Protein AF-A0A329RGM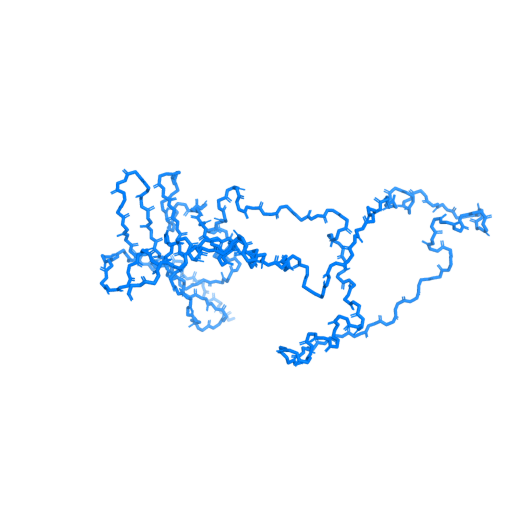7-F1 (afdb_monomer)

Structure (mmCIF, N/CA/C/O backbone):
data_AF-A0A329RGM7-F1
#
_entry.id   AF-A0A329RGM7-F1
#
loop_
_atom_site.group_PDB
_atom_site.id
_atom_site.type_symbol
_atom_site.label_atom_id
_atom_site.label_alt_id
_atom_site.label_comp_id
_atom_site.label_asym_id
_atom_site.label_entity_id
_atom_site.label_seq_id
_atom_site.pdbx_PDB_ins_code
_atom_site.Cartn_x
_atom_site.Cartn_y
_atom_site.Cartn_z
_atom_site.occupancy
_atom_site.B_iso_or_equiv
_atom_site.auth_seq_id
_atom_site.auth_comp_id
_atom_site.auth_asym_id
_atom_site.auth_atom_id
_atom_site.pdbx_PDB_model_num
ATOM 1 N N . ARG A 1 1 ? 33.432 -7.547 24.026 1.00 38.75 1 ARG A N 1
ATOM 2 C CA . ARG A 1 1 ? 32.382 -6.833 24.791 1.00 38.75 1 ARG A CA 1
ATOM 3 C C . ARG A 1 1 ? 31.068 -7.492 24.423 1.00 38.75 1 ARG A C 1
ATOM 5 O O . ARG A 1 1 ? 30.751 -7.522 23.245 1.00 38.75 1 ARG A O 1
ATOM 12 N N . HIS A 1 2 ? 30.432 -8.138 25.395 1.00 35.03 2 HIS A N 1
ATOM 13 C CA . HIS A 1 2 ? 29.207 -8.910 25.219 1.00 35.03 2 HIS A CA 1
ATOM 14 C C . HIS A 1 2 ? 28.085 -7.989 24.729 1.00 35.03 2 HIS A C 1
ATOM 16 O O . HIS A 1 2 ? 27.789 -6.998 25.389 1.00 35.03 2 HIS A O 1
ATOM 22 N N . GLY A 1 3 ? 27.535 -8.278 23.548 1.00 34.38 3 GLY A N 1
ATOM 23 C CA . GLY A 1 3 ? 26.268 -7.702 23.118 1.00 34.38 3 GLY A CA 1
ATOM 24 C C . GLY A 1 3 ? 25.166 -8.409 23.888 1.00 34.38 3 GLY A C 1
ATOM 25 O O . GLY A 1 3 ? 25.088 -9.637 23.836 1.00 34.38 3 GLY A O 1
ATOM 26 N N . ASP A 1 4 ? 24.387 -7.645 24.646 1.00 35.72 4 ASP A N 1
ATOM 27 C CA . ASP A 1 4 ? 23.188 -8.148 25.302 1.00 35.72 4 ASP A CA 1
ATOM 28 C C . ASP A 1 4 ? 22.290 -8.804 24.241 1.00 35.72 4 ASP A C 1
ATOM 30 O O . ASP A 1 4 ? 21.976 -8.161 23.230 1.00 35.72 4 ASP A O 1
ATOM 34 N N . PRO A 1 5 ? 21.881 -10.071 24.415 1.00 39.47 5 PRO A N 1
ATOM 35 C CA . PRO A 1 5 ? 20.859 -10.655 23.573 1.00 39.47 5 PRO A CA 1
ATOM 36 C C . PRO A 1 5 ? 19.569 -9.924 23.932 1.00 39.47 5 PRO A C 1
ATOM 38 O O . PRO A 1 5 ? 19.023 -10.132 25.013 1.00 39.47 5 PRO A O 1
ATOM 41 N N . GLY A 1 6 ? 19.129 -9.012 23.060 1.00 38.59 6 GLY A N 1
ATOM 42 C CA . GLY A 1 6 ? 17.884 -8.271 23.228 1.00 38.59 6 GLY A CA 1
ATOM 43 C C . GLY A 1 6 ? 16.771 -9.242 23.595 1.00 38.59 6 GLY A C 1
ATOM 44 O O . GLY A 1 6 ? 16.345 -10.052 22.771 1.00 38.59 6 GLY A O 1
ATOM 45 N N . MET A 1 7 ? 16.365 -9.219 24.864 1.00 36.50 7 MET A N 1
ATOM 46 C CA . MET A 1 7 ? 15.298 -10.075 25.338 1.00 36.50 7 MET A CA 1
ATOM 47 C C . MET A 1 7 ? 14.042 -9.711 24.550 1.00 36.50 7 MET A C 1
ATOM 49 O O . MET A 1 7 ? 13.529 -8.598 24.666 1.00 36.50 7 MET A O 1
ATOM 53 N N . ASN A 1 8 ? 13.531 -10.668 23.779 1.00 39.25 8 ASN A N 1
ATOM 54 C CA . ASN A 1 8 ? 12.143 -10.687 23.345 1.00 39.25 8 ASN A CA 1
ATOM 55 C C . ASN A 1 8 ? 11.276 -10.850 24.599 1.00 39.25 8 ASN A C 1
ATOM 57 O O . ASN A 1 8 ? 10.827 -11.951 24.898 1.00 39.25 8 ASN A O 1
ATOM 61 N N . ILE A 1 9 ? 11.094 -9.784 25.377 1.00 39.19 9 ILE A N 1
ATOM 62 C CA . ILE A 1 9 ? 9.978 -9.701 26.313 1.00 39.19 9 ILE A CA 1
ATOM 63 C C . ILE A 1 9 ? 8.830 -9.141 25.480 1.00 39.19 9 ILE A C 1
ATOM 65 O O . ILE A 1 9 ? 8.861 -7.950 25.158 1.00 39.19 9 ILE A O 1
ATOM 69 N N . PRO A 1 10 ? 7.832 -9.955 25.090 1.00 43.06 10 PRO A N 1
ATOM 70 C CA . PRO A 1 10 ? 6.631 -9.422 24.477 1.00 43.06 10 PRO A CA 1
ATOM 71 C C . PRO A 1 10 ? 6.002 -8.507 25.522 1.00 43.06 10 PRO A C 1
ATOM 73 O O . PRO A 1 10 ? 5.576 -8.964 26.585 1.00 43.06 10 PRO A O 1
ATOM 76 N N . LEU A 1 11 ? 6.005 -7.197 25.269 1.00 48.25 11 LEU A N 1
ATOM 77 C CA . LEU A 1 11 ? 5.228 -6.296 26.104 1.00 48.25 11 LEU A CA 1
ATOM 78 C C . LEU A 1 11 ? 3.766 -6.744 25.995 1.00 48.25 11 LEU A C 1
ATOM 80 O O . LEU A 1 11 ? 3.297 -6.981 24.879 1.00 48.25 11 LEU A O 1
ATOM 84 N N . PRO A 1 12 ? 3.051 -6.888 27.121 1.00 53.47 12 PRO A N 1
ATOM 85 C CA . PRO A 1 12 ? 1.679 -7.354 27.090 1.00 53.47 12 PRO A CA 1
ATOM 86 C C . PRO A 1 12 ? 0.847 -6.390 26.251 1.00 53.47 12 PRO A C 1
ATOM 88 O O . PRO A 1 12 ? 0.779 -5.188 26.528 1.00 53.47 12 PRO A O 1
ATOM 91 N N . ILE A 1 13 ? 0.234 -6.940 25.209 1.00 61.12 13 ILE A N 1
ATOM 92 C CA . ILE A 1 13 ? -0.680 -6.231 24.329 1.00 61.12 13 ILE A CA 1
ATOM 93 C C . ILE A 1 13 ? -1.889 -5.832 25.171 1.00 61.12 13 ILE A C 1
ATOM 95 O O . ILE A 1 13 ? -2.656 -6.679 25.629 1.00 61.12 13 ILE A O 1
ATOM 99 N N . LYS A 1 14 ? -2.032 -4.533 25.433 1.00 63.91 14 LYS A N 1
ATOM 100 C CA . LYS A 1 14 ? -3.161 -4.012 26.202 1.00 63.91 14 LYS A CA 1
ATOM 101 C C . LYS A 1 14 ? -4.318 -3.740 25.256 1.00 63.91 14 LYS A C 1
ATOM 103 O O . LYS A 1 14 ? -4.192 -2.877 24.390 1.00 63.91 14 LYS A O 1
ATOM 108 N N . ARG A 1 15 ? -5.426 -4.453 25.466 1.00 69.06 15 ARG A N 1
ATOM 109 C CA . ARG A 1 15 ? -6.725 -4.105 24.892 1.00 69.06 15 ARG A CA 1
ATOM 110 C C . ARG A 1 15 ? -7.490 -3.222 25.870 1.00 69.06 15 ARG A C 1
ATOM 112 O O . ARG A 1 15 ? -7.511 -3.522 27.064 1.00 69.06 15 ARG A O 1
ATOM 119 N N . SER A 1 16 ? -8.073 -2.133 25.385 1.00 62.22 16 SER A N 1
ATOM 120 C CA . SER A 1 16 ? -8.909 -1.228 26.187 1.00 62.22 16 SER A CA 1
ATOM 121 C C . SER A 1 16 ? -10.252 -1.012 25.505 1.00 62.22 16 SER A C 1
ATOM 123 O O . SER A 1 16 ? -10.339 -1.021 24.279 1.00 62.22 16 SER A O 1
ATOM 125 N N . THR A 1 17 ? -11.298 -0.782 26.294 1.00 58.50 17 THR A N 1
ATOM 126 C CA . THR A 1 17 ? -12.549 -0.204 25.794 1.00 58.50 17 THR A CA 1
ATOM 127 C C . THR A 1 17 ? -12.293 1.235 25.348 1.00 58.50 17 THR A C 1
ATOM 129 O O . THR A 1 17 ? -11.581 1.968 26.040 1.00 58.50 17 THR A O 1
ATOM 132 N N . THR A 1 18 ? -12.845 1.626 24.201 1.00 52.72 18 THR A N 1
ATOM 133 C CA . THR A 1 18 ? -12.736 2.971 23.618 1.00 52.72 18 THR A CA 1
ATOM 134 C C . THR A 1 18 ? -13.368 4.011 24.548 1.00 52.72 18 THR A C 1
ATOM 136 O O . THR A 1 18 ? -14.552 3.924 24.866 1.00 52.72 18 THR A O 1
ATOM 139 N N . ILE A 1 19 ? -12.592 5.004 25.000 1.00 44.34 19 ILE A N 1
ATOM 140 C CA . ILE A 1 19 ? -13.087 6.130 25.813 1.00 44.34 19 ILE A CA 1
ATOM 141 C C . ILE A 1 19 ? -12.913 7.421 24.997 1.00 44.34 19 ILE A C 1
ATOM 143 O O . ILE A 1 19 ? -11.896 8.098 25.112 1.00 44.34 19 ILE A O 1
ATOM 147 N N . GLY A 1 20 ? -13.924 7.749 24.181 1.00 44.44 20 GLY A N 1
ATOM 148 C CA . GLY A 1 20 ? -14.061 9.0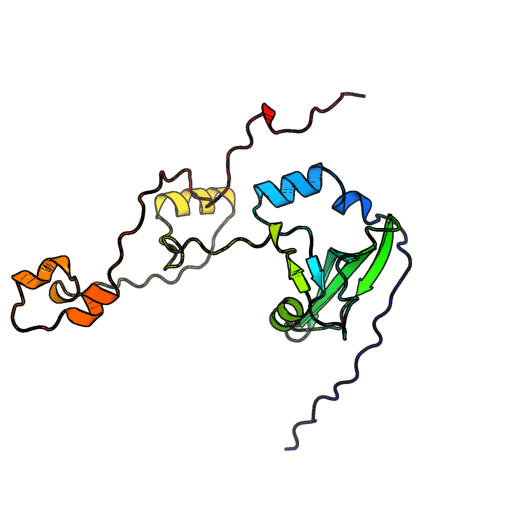25 23.457 1.00 44.44 20 GLY A CA 1
ATOM 149 C C . GLY A 1 20 ? -13.409 9.075 22.065 1.00 44.44 20 GLY A C 1
ATOM 150 O O . GLY A 1 20 ? -12.212 8.840 21.938 1.00 44.44 20 GLY A O 1
ATOM 151 N N . GLY A 1 21 ? -14.205 9.431 21.043 1.00 58.06 21 GLY A N 1
ATOM 152 C CA . GLY A 1 21 ? -13.811 9.429 19.624 1.00 58.06 21 GLY A CA 1
ATOM 153 C C . GLY A 1 21 ? -13.556 8.005 19.134 1.00 58.06 21 GLY A C 1
ATOM 154 O O . GLY A 1 21 ? -12.406 7.578 19.069 1.00 58.06 21 GLY A O 1
ATOM 155 N N . GLY A 1 22 ? -14.626 7.241 18.917 1.00 72.38 22 GLY A N 1
ATOM 156 C CA . GLY A 1 22 ? -14.530 5.822 18.606 1.00 72.38 22 GLY A CA 1
ATOM 157 C C . GLY A 1 22 ? -14.224 5.551 17.135 1.00 72.38 22 GLY A C 1
ATOM 158 O O . GLY A 1 22 ? -13.835 6.430 16.360 1.00 72.38 22 GLY A O 1
ATOM 159 N N . VAL A 1 23 ? -14.403 4.287 16.760 1.00 89.06 23 VAL A N 1
ATOM 160 C CA . VAL A 1 23 ? -14.181 3.791 15.398 1.00 89.06 23 VAL A CA 1
ATOM 161 C C . VAL A 1 23 ? -15.103 4.459 14.366 1.00 89.06 23 VAL A C 1
ATOM 163 O O . VAL A 1 23 ? -14.855 4.350 13.171 1.00 89.06 23 VAL A O 1
ATOM 166 N N . GLU A 1 24 ? -16.140 5.189 14.790 1.00 89.06 24 GLU A N 1
ATOM 167 C CA . GLU A 1 24 ? -17.173 5.749 13.913 1.00 89.06 24 GLU A CA 1
ATOM 168 C C . GLU A 1 24 ? -16.597 6.704 12.862 1.00 89.06 24 GLU A C 1
ATOM 170 O O . GLU A 1 24 ? -17.054 6.713 11.724 1.00 89.06 24 GLU A O 1
ATOM 175 N N . SER A 1 25 ? -15.551 7.466 13.202 1.00 86.12 25 SER A N 1
ATOM 176 C CA . SER A 1 25 ? -14.868 8.316 12.217 1.00 86.12 25 SER A CA 1
ATOM 177 C C . SER A 1 25 ? -14.205 7.480 11.119 1.00 86.12 25 SER A C 1
ATOM 179 O O . SER A 1 25 ? -14.275 7.848 9.946 1.00 86.12 25 SER A O 1
ATOM 181 N N . CYS A 1 26 ? -13.624 6.331 11.467 1.00 90.00 26 CYS A N 1
ATOM 182 C CA . CYS A 1 26 ? -13.032 5.403 10.505 1.00 90.00 26 CYS A CA 1
ATOM 183 C C . CYS A 1 26 ? -14.085 4.692 9.643 1.00 90.00 26 CYS A C 1
ATOM 185 O O . CYS A 1 26 ? -13.774 4.318 8.519 1.00 90.00 26 CYS A O 1
ATOM 187 N N . LEU A 1 27 ? -15.311 4.538 10.154 1.00 92.06 27 LEU A N 1
ATOM 188 C CA . LEU A 1 27 ? -16.451 3.939 9.448 1.00 92.06 27 LEU A CA 1
ATOM 189 C C . LEU A 1 27 ? -17.268 4.952 8.630 1.00 92.06 27 LEU A C 1
ATOM 191 O O . LEU A 1 27 ? -18.229 4.572 7.967 1.00 92.06 27 LEU A O 1
ATOM 195 N N . SER A 1 28 ? -16.939 6.243 8.703 1.00 88.56 28 SER A N 1
ATOM 196 C CA . SER A 1 28 ? -17.694 7.280 7.999 1.00 88.56 28 SER A CA 1
ATOM 197 C C . SER A 1 28 ? -17.437 7.260 6.490 1.00 88.56 28 SER A C 1
ATOM 199 O O . SER A 1 28 ? -16.309 7.047 6.037 1.00 88.56 28 SER A O 1
ATOM 201 N N . GLU A 1 29 ? -18.476 7.580 5.713 1.00 88.38 29 GLU A N 1
ATOM 202 C CA . GLU A 1 29 ? -18.382 7.723 4.252 1.00 88.38 29 GLU A CA 1
ATOM 203 C C . GLU A 1 29 ? -17.342 8.778 3.837 1.00 88.38 29 GLU A C 1
ATOM 205 O O . GLU A 1 29 ? -16.680 8.636 2.811 1.00 88.38 29 GLU A O 1
ATOM 210 N N . GLU A 1 30 ? -17.161 9.827 4.645 1.00 79.12 30 GLU A N 1
ATOM 211 C CA . GLU A 1 30 ? -16.167 10.875 4.397 1.00 79.12 30 GLU A CA 1
ATOM 212 C C . GLU A 1 30 ? -14.739 10.319 4.450 1.00 79.12 30 GLU A C 1
ATOM 214 O O . GLU A 1 30 ? -13.942 10.564 3.540 1.00 79.12 30 GLU A O 1
ATOM 219 N N . THR A 1 31 ? -14.420 9.530 5.480 1.00 83.25 31 THR A N 1
ATOM 220 C CA . THR A 1 31 ? -13.106 8.889 5.613 1.00 83.25 31 THR A CA 1
ATOM 221 C C . THR A 1 31 ? -12.879 7.860 4.512 1.00 83.25 31 THR A C 1
ATOM 223 O O . THR A 1 31 ? -11.782 7.804 3.949 1.00 83.25 31 THR A O 1
ATOM 226 N N . GLU A 1 32 ? -13.903 7.079 4.160 1.00 87.44 32 GLU A N 1
ATOM 227 C CA . GLU A 1 32 ? -13.818 6.126 3.053 1.00 87.44 32 GLU A CA 1
ATOM 228 C C . GLU A 1 32 ? -13.527 6.841 1.725 1.00 87.44 32 GLU A C 1
ATOM 230 O O . GLU A 1 32 ? -12.613 6.455 0.988 1.00 87.44 32 GLU A O 1
ATOM 235 N N . LEU A 1 33 ? -14.247 7.931 1.440 1.00 77.38 33 LEU A N 1
ATOM 236 C CA . LEU A 1 33 ? -14.019 8.749 0.255 1.00 77.38 33 LEU A CA 1
ATOM 237 C C . LEU A 1 33 ? -12.607 9.337 0.261 1.00 77.38 33 LEU A C 1
ATOM 239 O O . LEU A 1 33 ? -11.905 9.224 -0.744 1.00 77.38 33 LEU A O 1
ATOM 243 N N . TYR A 1 34 ? -12.162 9.908 1.384 1.00 75.44 34 TYR A N 1
ATOM 244 C CA . TYR A 1 34 ? -10.823 10.479 1.527 1.00 75.44 34 TYR A CA 1
ATOM 245 C C . TYR A 1 34 ? -9.720 9.444 1.262 1.00 75.44 34 TYR A C 1
ATOM 247 O O . TYR A 1 34 ? -8.786 9.710 0.498 1.00 75.44 34 TYR A O 1
ATOM 255 N N . ALA A 1 35 ? -9.830 8.252 1.853 1.00 81.38 35 ALA A N 1
ATOM 256 C CA . ALA A 1 35 ? -8.877 7.165 1.650 1.00 81.38 35 ALA A CA 1
ATOM 257 C C . ALA A 1 35 ? -8.863 6.705 0.185 1.00 81.38 35 ALA A C 1
ATOM 259 O O . ALA A 1 35 ? -7.795 6.544 -0.417 1.00 81.38 35 ALA A O 1
ATOM 260 N N . ARG A 1 36 ? -10.047 6.584 -0.428 1.00 80.00 36 ARG A N 1
ATOM 261 C CA . ARG A 1 36 ? -10.203 6.201 -1.833 1.00 80.00 36 ARG A CA 1
ATOM 262 C C . ARG A 1 36 ? -9.563 7.212 -2.781 1.00 80.00 36 ARG A C 1
ATOM 264 O O . ARG A 1 36 ? -8.840 6.789 -3.678 1.00 80.00 36 ARG A O 1
ATOM 271 N N . VAL A 1 37 ? -9.788 8.516 -2.594 1.00 70.44 37 VAL A N 1
ATOM 272 C CA . VAL A 1 37 ? -9.222 9.563 -3.472 1.00 70.44 37 VAL A CA 1
ATOM 273 C C . VAL A 1 37 ? -7.730 9.787 -3.234 1.00 70.44 37 VAL A C 1
ATOM 275 O O . VAL A 1 37 ? -7.007 10.124 -4.166 1.00 70.44 37 VAL A O 1
ATOM 278 N N . SER A 1 38 ? -7.253 9.544 -2.011 1.00 67.69 38 SER A N 1
ATOM 279 C CA . SER A 1 38 ? -5.834 9.664 -1.644 1.00 67.69 38 SER A CA 1
ATOM 280 C C . SER A 1 38 ? -5.018 8.408 -1.961 1.00 67.69 38 SER A C 1
ATOM 282 O O . SER A 1 38 ? -3.824 8.359 -1.673 1.00 67.69 38 SER A O 1
ATOM 284 N N . LEU A 1 39 ? -5.661 7.377 -2.514 1.00 75.44 39 LEU A N 1
ATOM 285 C CA . LEU A 1 39 ? -5.105 6.042 -2.694 1.00 75.44 39 LEU A CA 1
ATOM 286 C C . LEU A 1 39 ? -4.433 5.458 -1.438 1.00 75.44 39 LEU A C 1
ATOM 288 O O . LEU A 1 39 ? -3.390 4.804 -1.513 1.00 75.44 39 LEU A O 1
ATOM 292 N N . GLN A 1 40 ? -5.053 5.639 -0.279 1.00 81.06 40 GLN A N 1
ATOM 293 C CA . GLN A 1 40 ? -4.582 5.059 0.975 1.00 81.06 40 GLN A CA 1
ATOM 294 C C . GLN A 1 40 ? -5.457 3.859 1.351 1.00 81.06 40 GLN A C 1
ATOM 296 O O . GLN A 1 40 ? -6.670 3.927 1.161 1.00 81.06 40 GLN A O 1
ATOM 301 N N . PRO A 1 41 ? -4.873 2.747 1.829 1.00 90.94 41 PRO A N 1
ATOM 302 C CA . PRO A 1 41 ? -5.653 1.680 2.439 1.00 90.94 41 PRO A CA 1
ATOM 303 C C . PRO A 1 41 ? -6.210 2.173 3.779 1.00 90.94 41 PRO A C 1
ATOM 305 O O . PRO A 1 41 ? -5.468 2.718 4.601 1.00 90.94 41 PRO A O 1
ATOM 308 N N . LEU A 1 42 ? -7.511 1.998 3.977 1.00 94.38 42 LEU A N 1
ATOM 309 C CA . LEU A 1 42 ? -8.224 2.347 5.201 1.00 94.38 42 LEU A CA 1
ATOM 310 C C . LEU A 1 42 ? -8.380 1.122 6.105 1.00 94.38 42 LEU A C 1
ATOM 312 O O . LEU A 1 42 ? -8.183 1.216 7.318 1.00 94.38 42 LEU A O 1
ATOM 316 N N . HIS A 1 43 ? -8.697 -0.023 5.504 1.00 96.56 43 HIS A N 1
ATOM 317 C CA . HIS A 1 43 ? -9.002 -1.260 6.200 1.00 96.56 43 HIS A CA 1
ATOM 318 C C . HIS A 1 43 ? -7.767 -2.159 6.239 1.00 96.56 43 HIS A C 1
ATOM 320 O O . HIS A 1 43 ? -7.218 -2.574 5.214 1.00 96.56 43 HIS A O 1
ATOM 326 N N . LEU A 1 44 ? -7.333 -2.494 7.451 1.00 96.81 44 LEU A N 1
ATOM 327 C CA . LEU A 1 44 ? -6.215 -3.398 7.679 1.00 96.81 44 LEU A CA 1
ATOM 328 C C . LEU A 1 44 ? -6.709 -4.736 8.225 1.00 96.81 44 LEU A C 1
ATOM 330 O O . LEU A 1 44 ? -7.657 -4.807 9.003 1.00 96.81 44 LEU A O 1
ATOM 334 N N . ARG A 1 45 ? -6.002 -5.803 7.876 1.00 96.56 45 ARG A N 1
ATOM 335 C CA . ARG A 1 45 ? -6.156 -7.137 8.454 1.00 96.56 45 ARG A CA 1
ATOM 336 C C . ARG A 1 45 ? -4.892 -7.546 9.192 1.00 96.56 45 ARG A C 1
ATOM 338 O O . ARG A 1 45 ? -3.778 -7.146 8.835 1.00 96.56 45 ARG A O 1
ATOM 345 N N . CYS A 1 46 ? -5.073 -8.394 10.192 1.00 96.81 46 CYS A N 1
ATOM 346 C CA . CYS A 1 46 ? -3.969 -9.008 10.907 1.00 96.81 46 CYS A CA 1
ATOM 347 C C . CYS A 1 46 ? -3.341 -10.140 10.084 1.00 96.81 46 CYS A C 1
ATOM 349 O O . CYS A 1 46 ? -4.043 -11.035 9.617 1.00 96.81 46 CYS A O 1
ATOM 351 N N . THR A 1 47 ? -2.017 -10.134 9.950 1.00 95.94 47 THR A N 1
ATOM 352 C CA . THR A 1 47 ? -1.246 -11.212 9.305 1.00 95.94 47 THR A CA 1
ATOM 353 C C . THR A 1 47 ? -0.383 -12.002 10.284 1.00 95.94 47 THR A C 1
ATOM 355 O O . THR A 1 47 ? 0.108 -13.071 9.928 1.00 95.94 47 THR A O 1
ATOM 358 N N . ASP A 1 48 ? -0.207 -11.514 11.516 1.00 94.75 48 ASP A N 1
ATOM 359 C CA . ASP A 1 48 ? 0.586 -12.178 12.554 1.00 94.75 48 ASP A CA 1
ATOM 360 C C . ASP A 1 48 ? -0.245 -12.351 13.845 1.00 94.75 48 ASP A C 1
ATOM 362 O O . ASP A 1 48 ? -0.428 -11.385 14.598 1.00 94.75 48 ASP A O 1
ATOM 366 N N . PRO A 1 49 ? -0.732 -13.575 14.145 1.00 94.38 49 PRO A N 1
ATOM 367 C CA . PRO A 1 49 ? -1.623 -13.830 15.278 1.00 94.38 49 PRO A CA 1
ATOM 368 C C . PRO A 1 49 ? -0.958 -13.614 16.646 1.00 94.38 49 PRO A C 1
ATOM 370 O O . PRO A 1 49 ? -1.639 -13.604 17.669 1.00 94.38 49 PRO A O 1
ATOM 373 N N . ASN A 1 50 ? 0.366 -13.420 16.693 1.00 93.69 50 ASN A N 1
ATOM 374 C CA . ASN A 1 50 ? 1.060 -13.066 17.931 1.00 93.69 50 ASN A CA 1
ATOM 375 C C . ASN A 1 50 ? 0.754 -11.631 18.389 1.00 93.69 50 ASN A C 1
ATOM 377 O O . ASN A 1 50 ? 1.009 -11.294 19.546 1.00 93.69 50 ASN A O 1
ATOM 381 N N . PHE A 1 51 ? 0.240 -10.781 17.494 1.00 93.44 51 PHE A N 1
ATOM 382 C CA . PHE A 1 51 ? 0.040 -9.353 17.750 1.00 93.44 51 PHE A CA 1
ATOM 383 C C . PHE A 1 51 ? -1.422 -8.898 17.663 1.00 93.44 51 PHE A C 1
ATOM 385 O O . PHE A 1 51 ? -1.784 -7.891 18.271 1.00 93.44 51 PHE A O 1
ATOM 392 N N . CYS A 1 52 ? -2.260 -9.619 16.924 1.00 94.12 52 CYS A N 1
ATOM 393 C CA . CYS A 1 52 ? -3.655 -9.271 16.664 1.00 94.12 52 CYS A CA 1
ATOM 394 C C . CYS A 1 52 ? -4.476 -10.531 16.336 1.00 94.12 52 CYS A C 1
ATOM 396 O O . CYS A 1 52 ? -3.938 -11.632 16.247 1.00 94.12 52 CYS A O 1
ATOM 398 N N . VAL A 1 53 ? -5.794 -10.397 16.198 1.00 95.00 53 VAL A N 1
ATOM 399 C CA . VAL A 1 53 ? -6.683 -11.498 15.810 1.00 95.00 53 VAL A CA 1
ATOM 400 C C . VAL A 1 53 ? -6.633 -11.675 14.293 1.00 95.00 53 VAL A C 1
ATOM 402 O O . VAL A 1 53 ? -7.107 -10.827 13.544 1.00 95.00 53 VAL A O 1
ATOM 405 N N . ALA A 1 54 ? -6.065 -12.792 13.836 1.00 94.31 54 ALA A N 1
ATOM 406 C CA . ALA A 1 54 ? -6.077 -13.184 12.428 1.00 94.31 54 ALA A CA 1
ATOM 407 C C . ALA A 1 54 ? -7.400 -13.895 12.089 1.00 94.31 54 ALA A C 1
ATOM 409 O O . ALA A 1 54 ? -7.490 -15.119 12.165 1.00 94.31 54 ALA A O 1
ATOM 410 N N . SER A 1 55 ? -8.433 -13.112 11.779 1.00 93.88 55 SER A N 1
ATOM 411 C CA . SER A 1 55 ? -9.750 -13.581 11.330 1.00 93.88 55 SER A CA 1
ATOM 412 C C . SER A 1 55 ? -10.355 -12.570 10.355 1.00 93.88 55 SER A C 1
ATOM 414 O O . SER A 1 55 ? -10.107 -11.373 10.494 1.00 93.88 55 SER A O 1
ATOM 416 N N . ASP A 1 56 ? -11.173 -13.046 9.418 1.00 91.81 56 ASP A N 1
ATOM 417 C CA . ASP A 1 56 ? -11.905 -12.205 8.462 1.00 91.81 56 ASP A CA 1
ATOM 418 C C . ASP A 1 56 ? -13.047 -11.410 9.131 1.00 91.81 56 ASP A C 1
ATOM 420 O O . ASP A 1 56 ? -13.511 -10.409 8.591 1.00 91.81 56 ASP A O 1
ATOM 424 N N . ASP A 1 57 ? -13.448 -11.795 10.349 1.00 94.88 57 ASP A N 1
ATOM 425 C CA . ASP A 1 57 ? -14.434 -11.063 11.160 1.00 94.88 57 ASP A CA 1
ATOM 426 C C . ASP A 1 57 ? -13.855 -9.791 11.806 1.00 94.88 57 ASP A C 1
ATOM 428 O O . ASP A 1 57 ? -14.567 -9.058 12.495 1.00 94.88 57 ASP A O 1
ATOM 432 N N . TYR A 1 58 ? -12.548 -9.550 11.662 1.00 95.75 58 TYR A N 1
ATOM 433 C CA . TYR A 1 58 ? -11.853 -8.433 12.291 1.00 95.75 58 TYR A CA 1
ATOM 434 C C . TYR A 1 58 ? -11.223 -7.512 11.256 1.00 95.75 58 TYR A C 1
ATOM 436 O O . TYR A 1 58 ? -10.428 -7.926 10.415 1.00 95.75 58 TYR A O 1
ATOM 444 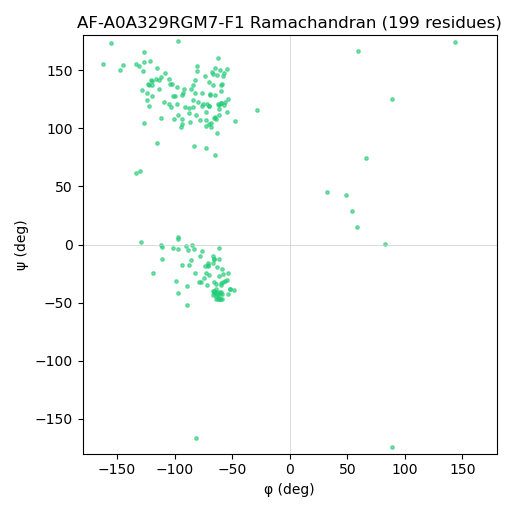N N . THR A 1 59 ? -11.525 -6.224 11.383 1.00 96.88 59 THR A N 1
ATOM 445 C CA . THR A 1 59 ? -10.893 -5.152 10.619 1.00 96.88 59 THR A CA 1
ATOM 446 C C . THR A 1 59 ? -10.200 -4.181 11.561 1.00 96.88 59 THR A C 1
ATOM 448 O O . THR A 1 59 ? -10.692 -3.871 12.645 1.00 96.88 59 THR A O 1
ATOM 451 N N . TYR A 1 60 ? -9.028 -3.713 11.156 1.00 97.00 60 TYR A N 1
ATOM 452 C CA . TYR A 1 60 ? -8.188 -2.826 11.937 1.00 97.00 60 TYR A CA 1
ATOM 453 C C . TYR A 1 60 ? -8.092 -1.457 11.272 1.00 97.00 60 TYR A C 1
ATOM 455 O O . TYR A 1 60 ? -7.816 -1.361 10.079 1.00 97.00 60 TYR A O 1
ATOM 463 N N . PHE A 1 61 ? -8.244 -0.399 12.066 1.00 95.81 61 PHE A N 1
ATOM 464 C CA . PHE A 1 61 ? -8.076 0.985 11.619 1.00 95.81 61 PHE A CA 1
ATOM 465 C C . PHE A 1 61 ? -6.961 1.653 12.409 1.00 95.81 61 PHE A C 1
ATOM 467 O O . PHE A 1 61 ? -6.877 1.491 13.628 1.00 95.81 61 PHE A O 1
ATOM 474 N N . VAL A 1 62 ? -6.096 2.418 11.744 1.00 92.81 62 VAL A N 1
ATOM 475 C CA . VAL A 1 62 ? -5.029 3.149 12.438 1.00 92.81 62 VAL A CA 1
ATOM 476 C C . VAL A 1 62 ? -5.638 4.307 13.221 1.00 92.81 62 VAL A C 1
ATOM 478 O O . VAL A 1 62 ? -6.238 5.206 12.644 1.00 92.81 62 VAL A O 1
ATOM 481 N N . ARG A 1 63 ? -5.427 4.316 14.538 1.00 91.38 63 ARG A N 1
ATOM 482 C CA . ARG A 1 63 ? -5.843 5.418 15.414 1.00 91.38 63 ARG A CA 1
ATOM 483 C C . ARG A 1 63 ? -4.749 6.470 15.518 1.00 91.38 63 ARG A C 1
ATOM 485 O O . ARG A 1 63 ? -4.991 7.658 15.340 1.00 91.38 63 ARG A O 1
ATOM 492 N N . ASN A 1 64 ? -3.532 6.038 15.842 1.00 87.25 64 ASN A N 1
ATOM 493 C CA . ASN A 1 64 ? -2.374 6.920 15.923 1.00 87.25 64 ASN A CA 1
ATOM 494 C C . ASN A 1 64 ? -1.056 6.139 15.880 1.00 87.25 64 ASN A C 1
ATOM 496 O O . ASN A 1 64 ? -0.972 4.987 16.307 1.00 87.25 64 ASN A O 1
ATOM 500 N N . SER A 1 65 ? 0.006 6.812 15.440 1.00 88.12 65 SER A N 1
ATOM 501 C CA . SER A 1 65 ? 1.383 6.324 15.528 1.00 88.12 65 SER A CA 1
ATOM 502 C C . SER A 1 65 ? 2.250 7.333 16.270 1.00 88.12 65 SER A C 1
ATOM 504 O O . SER A 1 65 ? 2.250 8.514 15.925 1.00 88.12 65 SER A O 1
ATOM 506 N N . THR A 1 66 ? 3.020 6.883 17.255 1.00 89.12 66 THR A N 1
ATOM 507 C CA . THR A 1 66 ? 3.982 7.727 17.974 1.00 89.12 66 THR A CA 1
ATOM 508 C C . THR A 1 66 ? 5.395 7.180 17.828 1.00 89.12 66 THR A C 1
ATOM 510 O O . THR A 1 66 ? 5.607 5.969 17.819 1.00 89.12 66 THR A O 1
ATOM 513 N N . GLN A 1 67 ? 6.380 8.069 17.692 1.00 86.00 67 GLN A N 1
ATOM 514 C CA . GLN A 1 67 ? 7.787 7.663 17.683 1.00 86.00 67 GLN A CA 1
ATOM 515 C C . GLN A 1 67 ? 8.209 7.191 19.078 1.00 86.00 67 GLN A C 1
ATOM 517 O O . GLN A 1 67 ? 7.829 7.792 20.083 1.00 86.00 67 GLN A O 1
ATOM 522 N N . TRP A 1 68 ? 9.006 6.124 19.137 1.00 82.12 68 TRP A N 1
ATOM 523 C CA . TRP A 1 68 ? 9.414 5.474 20.382 1.00 82.12 68 TRP A CA 1
ATOM 524 C C . TRP A 1 68 ? 10.917 5.179 20.413 1.00 82.12 68 TRP A C 1
ATOM 526 O O . TRP A 1 68 ? 11.328 4.027 20.480 1.00 82.12 68 TRP A O 1
ATOM 536 N N . GLY A 1 69 ? 11.761 6.214 20.350 1.00 81.81 69 GLY A N 1
ATOM 537 C CA . GLY A 1 69 ? 13.222 6.041 20.315 1.00 81.81 69 GLY A CA 1
ATOM 538 C C . GLY A 1 69 ? 13.707 5.215 19.112 1.00 81.81 69 GLY A C 1
ATOM 539 O O . GLY A 1 69 ? 12.908 4.628 18.397 1.00 81.81 69 GLY A O 1
ATOM 540 N N . ASP A 1 70 ? 15.012 5.224 18.836 1.00 82.69 70 ASP A N 1
ATOM 541 C CA . ASP A 1 70 ? 15.698 4.387 17.825 1.00 82.69 70 ASP A CA 1
ATOM 542 C C . ASP A 1 70 ? 14.885 4.014 16.555 1.00 82.69 70 ASP A C 1
ATOM 544 O O . ASP A 1 70 ? 14.829 2.864 16.127 1.00 82.69 70 ASP A O 1
ATOM 548 N N . ARG A 1 71 ? 14.187 5.003 15.969 1.00 82.25 71 ARG A N 1
ATOM 549 C CA . ARG A 1 71 ? 13.315 4.865 14.780 1.00 82.25 71 ARG A CA 1
ATOM 550 C C . ARG A 1 71 ? 12.159 3.853 14.905 1.00 82.25 71 ARG A C 1
ATOM 552 O O . ARG A 1 71 ? 11.553 3.489 13.897 1.00 82.25 71 ARG A O 1
ATOM 559 N N . MET A 1 72 ? 11.824 3.417 16.113 1.00 86.25 72 MET A N 1
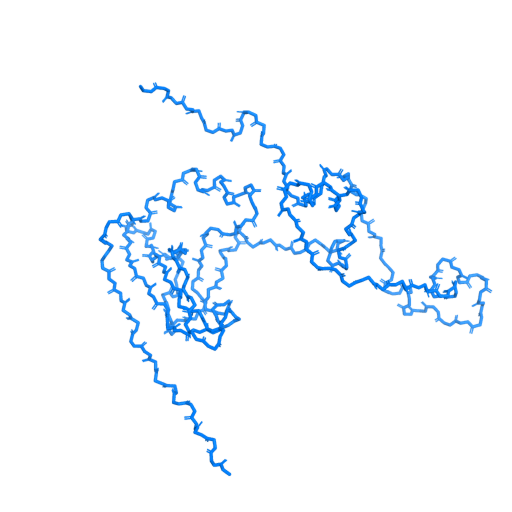ATOM 560 C CA . MET A 1 72 ? 10.667 2.573 16.387 1.00 86.25 72 MET A CA 1
ATOM 561 C C . MET A 1 72 ? 9.384 3.400 16.455 1.00 86.25 72 MET A C 1
ATOM 563 O O . MET A 1 72 ? 9.388 4.588 16.786 1.00 86.25 72 MET A O 1
ATOM 567 N N . LEU A 1 73 ? 8.269 2.742 16.163 1.00 88.44 73 LEU A N 1
ATOM 568 C CA . LEU A 1 73 ? 6.930 3.300 16.217 1.00 88.44 73 LEU A CA 1
ATOM 569 C C . LEU A 1 73 ? 6.077 2.479 17.176 1.00 88.44 73 LEU A C 1
ATOM 571 O O . LEU A 1 73 ? 6.093 1.249 17.148 1.00 88.44 73 LEU A O 1
ATOM 575 N N . ARG A 1 74 ? 5.297 3.170 18.000 1.00 92.06 74 ARG A N 1
ATOM 576 C CA . ARG A 1 74 ? 4.183 2.585 18.735 1.00 92.06 74 ARG A CA 1
ATOM 577 C C . ARG A 1 74 ? 2.901 2.943 17.993 1.00 92.06 74 ARG A C 1
ATOM 579 O O . ARG A 1 74 ? 2.489 4.102 17.985 1.00 92.06 74 ARG A O 1
ATOM 586 N N . MET A 1 75 ? 2.306 1.952 17.340 1.00 93.44 75 MET A N 1
ATOM 587 C CA . MET A 1 75 ? 1.068 2.105 16.578 1.00 93.44 75 MET A CA 1
ATOM 588 C C . MET A 1 75 ? -0.107 1.563 17.388 1.00 93.44 75 MET A C 1
ATOM 590 O O . MET A 1 75 ? -0.056 0.432 17.873 1.00 93.44 75 MET A O 1
ATOM 594 N N . CYS A 1 76 ? -1.146 2.378 17.541 1.00 93.56 76 CYS A N 1
ATOM 595 C CA . CYS A 1 76 ? -2.409 1.967 18.136 1.00 93.56 76 CYS A CA 1
ATOM 596 C C . CYS A 1 76 ? -3.510 1.968 17.078 1.00 93.56 76 CYS A C 1
ATOM 598 O O . CYS A 1 76 ? -3.531 2.812 16.178 1.00 93.56 76 CYS A O 1
ATOM 600 N N . LEU A 1 77 ? -4.407 1.001 17.203 1.00 94.69 77 LEU A N 1
ATOM 601 C CA . LEU A 1 77 ? -5.441 0.657 16.249 1.00 94.69 77 LEU A CA 1
ATOM 602 C C . LEU A 1 77 ? -6.783 0.529 16.956 1.00 94.69 77 LEU A C 1
ATOM 604 O O . LEU A 1 77 ? -6.840 0.161 18.131 1.00 94.69 77 LEU A O 1
ATOM 608 N N . PHE A 1 78 ? -7.850 0.761 16.207 1.00 95.31 78 PHE A N 1
ATOM 609 C CA . PHE A 1 78 ? -9.152 0.205 16.535 1.00 95.31 78 PHE A CA 1
ATOM 610 C C . PHE A 1 78 ? -9.221 -1.216 15.973 1.00 95.31 78 PHE A C 1
ATOM 612 O O . PHE A 1 78 ? -8.986 -1.419 14.787 1.00 95.31 78 PHE A O 1
ATOM 619 N N . GLU A 1 79 ? -9.500 -2.190 16.833 1.00 94.81 79 GLU A N 1
ATOM 620 C CA . GLU A 1 79 ? -9.839 -3.571 16.492 1.00 94.81 79 GLU A CA 1
ATOM 621 C C . GLU A 1 79 ? -11.367 -3.662 16.416 1.00 94.81 79 GLU A C 1
ATOM 623 O O . GLU A 1 79 ? -12.037 -3.648 17.451 1.00 94.81 79 GLU A O 1
ATOM 628 N N . TYR A 1 80 ? -11.911 -3.704 15.201 1.00 95.12 80 TYR A N 1
ATOM 629 C CA . TYR A 1 80 ? -13.345 -3.712 14.927 1.00 95.12 80 TYR A CA 1
ATOM 630 C C . TYR A 1 80 ? -13.808 -5.108 14.516 1.00 95.12 80 TYR A C 1
ATOM 632 O O . TYR A 1 80 ? -13.317 -5.663 13.536 1.00 95.12 80 TYR A O 1
ATOM 640 N N . ASN A 1 81 ? -14.749 -5.673 15.267 1.00 94.50 81 ASN A N 1
ATOM 641 C CA . ASN A 1 81 ? -15.410 -6.921 14.919 1.00 94.50 81 ASN A CA 1
ATOM 642 C C . ASN A 1 81 ? -16.620 -6.611 14.031 1.00 94.50 81 ASN A C 1
ATOM 644 O O . ASN A 1 81 ? -17.590 -6.014 14.500 1.00 94.50 81 ASN A O 1
ATOM 648 N N . THR A 1 82 ? -16.567 -7.031 12.770 1.00 92.00 82 THR A N 1
ATOM 649 C CA . THR A 1 82 ? -17.601 -6.756 11.763 1.00 92.00 82 THR A CA 1
ATOM 650 C C . THR A 1 82 ? -18.878 -7.563 11.993 1.00 92.00 82 THR A C 1
ATOM 652 O O . THR A 1 82 ? -19.951 -7.117 11.604 1.00 92.00 82 THR A O 1
ATOM 655 N N . ALA A 1 83 ? -18.796 -8.715 12.666 1.00 92.06 83 ALA A N 1
ATOM 656 C CA . ALA A 1 83 ? -19.948 -9.564 12.964 1.00 92.06 83 ALA A CA 1
ATOM 657 C C . ALA A 1 83 ? -20.788 -9.048 14.145 1.00 92.06 83 ALA A C 1
ATOM 659 O O . ALA A 1 83 ? -22.000 -9.254 14.179 1.00 92.06 83 ALA A O 1
ATOM 660 N N . THR A 1 84 ? -20.155 -8.406 15.131 1.00 91.62 84 THR A N 1
ATOM 661 C CA . THR A 1 84 ? -20.839 -7.882 16.328 1.00 91.62 84 THR A CA 1
ATOM 662 C C . THR A 1 84 ? -20.899 -6.359 16.390 1.00 91.62 84 THR A C 1
ATOM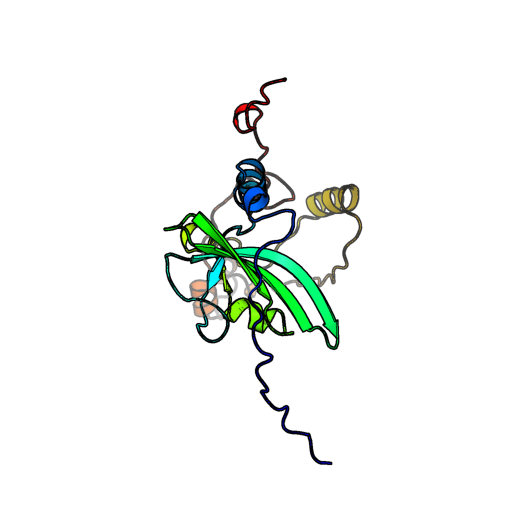 664 O O . THR A 1 84 ? -21.397 -5.835 17.381 1.00 91.62 84 THR A O 1
ATOM 667 N N . GLU A 1 85 ? -20.310 -5.666 15.413 1.00 89.81 85 GLU A N 1
ATOM 668 C CA . GLU A 1 85 ? -20.171 -4.200 15.359 1.00 89.81 85 GLU A CA 1
ATOM 669 C C . GLU A 1 85 ? -19.509 -3.592 16.612 1.00 89.81 85 GLU A C 1
ATOM 671 O O . GLU A 1 85 ? -19.752 -2.450 16.994 1.00 89.81 85 GLU A O 1
ATOM 676 N N . ASN A 1 86 ? -18.639 -4.361 17.274 1.00 89.88 86 ASN A N 1
ATOM 677 C CA . ASN A 1 86 ? -17.953 -3.921 18.488 1.00 89.88 86 ASN A CA 1
ATOM 678 C C . ASN A 1 86 ? -16.520 -3.515 18.168 1.00 89.88 86 ASN A C 1
ATOM 680 O O . ASN A 1 86 ? -15.805 -4.240 17.477 1.00 89.88 86 ASN A O 1
ATOM 684 N N . SER A 1 87 ? -16.063 -2.411 18.756 1.00 90.50 87 SER A N 1
ATOM 685 C CA . SER A 1 87 ? -14.673 -1.964 18.659 1.00 90.50 87 SER A CA 1
ATOM 686 C C . SER A 1 87 ? -13.940 -2.031 19.992 1.00 90.50 87 SER A C 1
ATOM 688 O O . SER A 1 87 ? -14.477 -1.653 21.034 1.00 90.50 87 SER A O 1
ATOM 690 N N . THR A 1 88 ? -12.670 -2.419 19.949 1.00 91.56 88 THR A N 1
ATOM 691 C CA . THR A 1 88 ? -11.721 -2.256 21.058 1.00 91.56 88 THR A CA 1
ATOM 692 C C . THR A 1 88 ? -10.469 -1.530 20.580 1.00 91.56 88 THR A C 1
ATOM 694 O O . THR A 1 88 ? -10.242 -1.392 19.382 1.00 91.56 88 THR A O 1
ATOM 697 N N . GLU A 1 89 ? -9.644 -1.037 21.499 1.00 90.94 89 GLU A N 1
ATOM 698 C CA . GLU A 1 89 ? -8.348 -0.450 21.155 1.00 90.94 89 GLU A CA 1
ATOM 699 C C . GLU A 1 89 ? -7.226 -1.465 21.343 1.00 90.94 89 GLU A C 1
ATOM 701 O O . GLU A 1 89 ? -7.148 -2.127 22.377 1.00 90.94 89 GLU A O 1
ATOM 706 N N . LEU A 1 90 ? -6.319 -1.527 20.374 1.00 92.12 90 LEU A N 1
ATOM 707 C CA . LEU A 1 90 ? -5.132 -2.371 20.367 1.00 92.12 90 LEU A CA 1
ATOM 708 C C . LEU A 1 90 ? -3.896 -1.496 20.158 1.00 92.12 90 LEU A C 1
ATOM 710 O O . LEU A 1 90 ? -3.794 -0.820 19.144 1.00 92.12 90 LEU A O 1
ATOM 714 N N . CYS A 1 91 ? -2.907 -1.548 21.049 1.00 93.75 91 CYS A N 1
ATOM 715 C CA . CYS A 1 91 ? -1.596 -0.951 20.777 1.00 93.75 91 CYS A CA 1
ATOM 716 C C . CYS A 1 91 ? -0.540 -2.034 20.574 1.00 93.75 91 CYS A C 1
ATOM 718 O O . CYS A 1 91 ? -0.277 -2.821 21.486 1.00 93.75 91 CYS A O 1
ATOM 720 N N . LEU A 1 92 ? 0.114 -2.011 19.412 1.00 94.12 92 LEU A N 1
ATOM 721 C CA . LEU A 1 92 ? 1.294 -2.826 19.150 1.00 94.12 92 LEU A CA 1
ATOM 722 C C . LEU A 1 92 ? 2.450 -2.392 20.067 1.00 94.12 92 LEU A C 1
ATOM 724 O O . LEU A 1 92 ? 2.527 -1.217 20.467 1.00 94.12 92 LEU A O 1
ATOM 728 N N . PRO A 1 93 ? 3.370 -3.309 20.412 1.00 93.88 93 PRO A N 1
ATOM 729 C CA . PRO A 1 93 ? 4.603 -2.910 21.068 1.00 93.88 93 PRO A CA 1
ATOM 730 C C . PRO A 1 93 ? 5.423 -1.985 20.148 1.00 93.88 93 PRO A C 1
ATOM 732 O O . PRO A 1 93 ? 5.206 -1.961 18.935 1.00 93.88 93 PRO A O 1
ATOM 735 N N . PRO A 1 94 ? 6.365 -1.201 20.699 1.00 93.31 94 PRO A N 1
ATOM 736 C CA . PRO A 1 94 ? 7.282 -0.406 19.893 1.00 93.31 94 PRO A CA 1
ATOM 737 C C . PRO A 1 94 ? 8.074 -1.283 18.924 1.00 93.31 94 PRO A C 1
ATOM 739 O O . PRO A 1 94 ? 8.779 -2.200 19.343 1.00 93.31 94 PRO A O 1
ATOM 742 N N . MET A 1 95 ? 7.930 -1.022 17.628 1.00 91.69 95 MET A N 1
ATOM 743 C CA . MET A 1 95 ? 8.486 -1.853 16.561 1.00 91.69 95 MET A CA 1
ATOM 744 C C . MET A 1 95 ? 8.923 -0.980 15.383 1.00 91.69 95 MET A C 1
ATOM 746 O O . MET A 1 95 ? 8.405 0.114 15.171 1.00 91.69 95 MET A O 1
ATOM 750 N N . LEU A 1 96 ? 9.877 -1.458 14.584 1.00 88.31 96 LEU A N 1
ATOM 751 C CA . LEU A 1 96 ? 10.231 -0.799 13.325 1.00 88.31 96 LEU A CA 1
ATOM 752 C C . LEU A 1 96 ? 9.033 -0.809 12.366 1.00 88.31 96 LEU A C 1
ATOM 754 O O . LEU A 1 96 ? 8.305 -1.801 12.299 1.00 88.31 96 LEU A O 1
ATOM 758 N N . ALA A 1 97 ? 8.889 0.245 11.556 1.00 86.38 97 ALA A N 1
ATOM 759 C CA . ALA A 1 97 ? 7.825 0.351 10.550 1.00 86.38 97 ALA A CA 1
ATOM 760 C C . ALA A 1 97 ? 7.755 -0.883 9.630 1.00 86.38 97 ALA A C 1
ATOM 762 O O . ALA A 1 97 ? 6.676 -1.384 9.331 1.00 86.38 97 ALA A O 1
ATOM 763 N N . GLN A 1 98 ? 8.915 -1.435 9.263 1.00 85.88 98 GLN A N 1
ATOM 764 C CA . GLN A 1 98 ? 9.018 -2.662 8.470 1.00 85.88 98 GLN A CA 1
ATOM 765 C C . GLN A 1 98 ? 8.377 -3.865 9.166 1.00 85.88 98 GLN A C 1
ATOM 767 O O . GLN A 1 98 ? 7.684 -4.643 8.526 1.00 85.88 98 GLN A O 1
ATOM 772 N N . LYS A 1 99 ? 8.583 -4.027 10.480 1.00 90.44 99 LYS A N 1
ATOM 773 C CA . LYS A 1 99 ? 7.983 -5.138 11.225 1.00 90.44 99 LYS A CA 1
ATOM 774 C C . LYS A 1 99 ? 6.477 -4.933 11.403 1.00 90.44 99 LYS A C 1
ATOM 776 O O . LYS A 1 99 ? 5.747 -5.911 11.309 1.00 90.44 99 LYS A O 1
ATOM 781 N N . ILE A 1 100 ? 6.014 -3.693 11.578 1.00 91.56 100 ILE A N 1
ATOM 782 C CA . 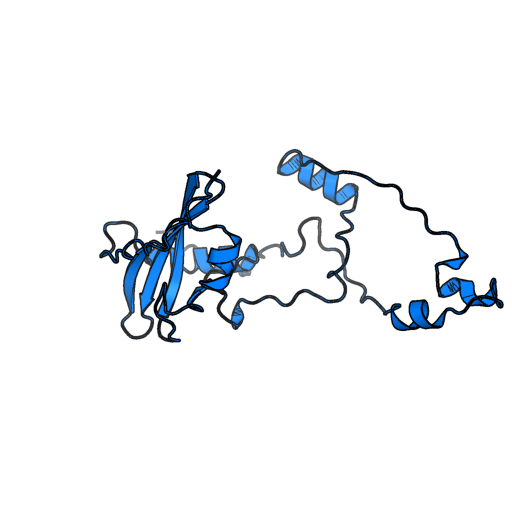ILE A 1 100 ? 4.577 -3.368 11.585 1.00 91.56 100 ILE A CA 1
ATOM 783 C C . ILE A 1 100 ? 3.925 -3.785 10.256 1.00 91.56 100 ILE A C 1
ATOM 785 O O . ILE A 1 100 ? 2.880 -4.425 10.280 1.00 91.56 100 ILE A O 1
ATOM 789 N N . ALA A 1 101 ? 4.584 -3.536 9.119 1.00 90.00 101 ALA A N 1
ATOM 790 C CA . ALA A 1 101 ? 4.105 -3.949 7.794 1.00 90.00 101 ALA A CA 1
ATOM 791 C C . ALA A 1 101 ? 4.050 -5.479 7.571 1.00 90.00 101 ALA A C 1
ATOM 793 O O . ALA A 1 101 ? 3.452 -5.928 6.601 1.00 90.00 101 ALA A O 1
ATOM 794 N N . TYR A 1 102 ? 4.655 -6.290 8.451 1.00 91.88 102 TYR A N 1
ATOM 795 C CA . TYR A 1 102 ? 4.481 -7.752 8.461 1.00 91.88 102 TYR A CA 1
ATOM 796 C C . TYR A 1 102 ? 3.368 -8.226 9.405 1.00 91.88 102 TYR A C 1
ATOM 798 O O . TYR A 1 102 ? 2.940 -9.375 9.308 1.00 91.88 102 TYR A O 1
ATOM 806 N N . VAL A 1 103 ? 2.944 -7.382 10.349 1.00 95.12 103 VAL A N 1
ATOM 807 C CA . VAL A 1 103 ? 1.874 -7.683 11.314 1.00 95.12 103 VAL A CA 1
ATOM 808 C C . VAL A 1 103 ? 0.509 -7.284 10.765 1.00 95.12 103 VAL A C 1
ATOM 81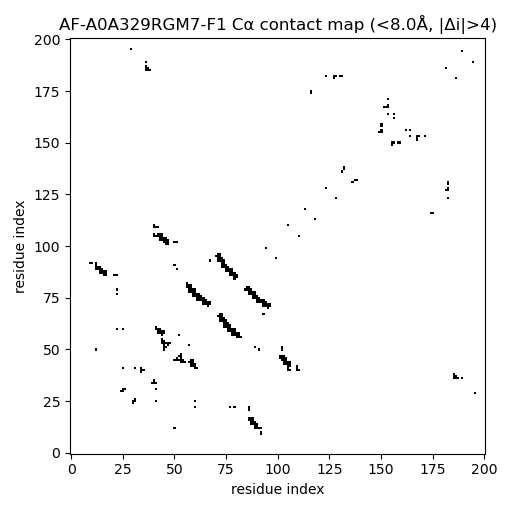0 O O . VAL A 1 103 ? -0.487 -7.954 11.035 1.00 95.12 103 VAL A O 1
ATOM 813 N N . LEU A 1 104 ? 0.473 -6.188 10.010 1.00 95.62 104 LEU A N 1
ATOM 814 C CA . LEU A 1 104 ? -0.726 -5.624 9.415 1.00 95.62 104 LEU A CA 1
ATOM 815 C C . LEU A 1 104 ? -0.534 -5.520 7.909 1.00 95.62 104 LEU A C 1
ATOM 817 O O . LEU A 1 104 ? 0.513 -5.074 7.440 1.00 95.62 104 LEU A O 1
ATOM 821 N N . SER A 1 105 ? -1.575 -5.865 7.163 1.00 94.31 105 SER A N 1
ATOM 822 C CA . SER A 1 105 ? -1.637 -5.634 5.720 1.00 94.31 105 SER A CA 1
ATOM 823 C C . SER A 1 105 ? -2.984 -5.021 5.352 1.00 94.31 105 SER A C 1
ATOM 825 O O . SER A 1 105 ? -3.945 -5.237 6.089 1.00 94.31 105 SER A O 1
ATOM 827 N N . PRO A 1 106 ? -3.088 -4.283 4.237 1.00 95.00 106 PRO A N 1
ATOM 828 C CA . PRO A 1 106 ? -4.387 -3.917 3.690 1.00 95.00 106 PRO A CA 1
ATOM 829 C C . PRO A 1 106 ? -5.259 -5.154 3.453 1.00 95.00 106 PRO A C 1
ATOM 831 O O . PRO A 1 106 ? -4.749 -6.251 3.178 1.00 95.00 106 PRO A O 1
ATOM 834 N N . VAL A 1 107 ? -6.575 -4.979 3.541 1.00 94.44 107 VAL A N 1
ATOM 835 C CA . VAL A 1 107 ? -7.516 -5.985 3.033 1.00 94.44 107 VAL A CA 1
ATOM 836 C C . VAL A 1 107 ? -7.299 -6.190 1.525 1.00 94.44 107 VAL A C 1
ATOM 838 O O . VAL A 1 107 ? -6.884 -5.247 0.849 1.00 94.44 107 VAL A O 1
ATOM 841 N N . PRO A 1 108 ? -7.555 -7.395 0.977 1.00 91.12 108 PRO A N 1
ATOM 842 C CA . PRO A 1 108 ? -7.256 -7.711 -0.423 1.00 91.12 108 PRO A CA 1
ATOM 843 C C . PRO A 1 108 ? -7.812 -6.705 -1.438 1.00 91.12 108 PRO A C 1
ATOM 845 O O . PRO A 1 108 ? -7.111 -6.355 -2.381 1.00 91.12 108 PRO A O 1
ATOM 848 N N . ASP A 1 109 ? -9.017 -6.184 -1.204 1.00 90.38 109 ASP A N 1
ATOM 849 C CA . ASP A 1 109 ? -9.689 -5.249 -2.116 1.00 90.38 109 ASP A CA 1
ATOM 850 C C . ASP A 1 109 ? -9.045 -3.852 -2.152 1.00 90.38 109 ASP A C 1
ATOM 852 O O . ASP A 1 109 ? -9.239 -3.091 -3.100 1.00 90.38 109 ASP A O 1
ATOM 856 N N . GLU A 1 110 ? -8.248 -3.509 -1.137 1.00 90.88 110 GLU A N 1
ATOM 857 C CA . GLU A 1 110 ? -7.507 -2.246 -1.059 1.00 90.88 110 GLU A CA 1
ATOM 858 C C . GLU A 1 110 ? -6.029 -2.397 -1.433 1.00 90.88 110 GLU A C 1
ATOM 860 O O . GLU A 1 110 ? -5.290 -1.405 -1.485 1.00 90.88 110 GLU A O 1
ATOM 865 N N . VAL A 1 111 ? -5.577 -3.625 -1.714 1.00 87.44 111 VAL A N 1
ATOM 866 C CA . VAL A 1 111 ? -4.241 -3.860 -2.255 1.00 87.44 111 VAL A CA 1
ATOM 867 C C . VAL A 1 111 ? -4.210 -3.351 -3.689 1.00 87.44 111 VAL A C 1
ATOM 869 O O . VAL A 1 111 ? -4.929 -3.821 -4.567 1.00 87.44 111 VAL A O 1
ATOM 872 N N . ARG A 1 112 ? -3.338 -2.375 -3.933 1.00 78.12 112 ARG A N 1
ATOM 873 C CA . ARG A 1 112 ? -3.074 -1.870 -5.276 1.00 78.12 112 ARG A CA 1
ATOM 874 C C . ARG A 1 112 ? -1.839 -2.554 -5.821 1.00 78.12 112 ARG A C 1
ATOM 876 O O . ARG A 1 112 ? -0.733 -2.316 -5.338 1.00 78.12 112 ARG A O 1
ATOM 883 N N . GLU A 1 113 ? -2.046 -3.391 -6.828 1.00 76.81 113 GLU A N 1
ATOM 884 C CA . GLU A 1 113 ? -0.948 -3.928 -7.618 1.00 76.81 113 GLU A CA 1
ATOM 885 C C . GLU A 1 113 ? -0.183 -2.778 -8.267 1.00 76.81 113 GLU A C 1
ATOM 887 O O . GLU A 1 113 ? -0.765 -1.805 -8.758 1.00 76.81 113 GLU A O 1
ATOM 892 N N . ASN A 1 114 ? 1.140 -2.880 -8.234 1.00 70.38 114 ASN A N 1
ATOM 893 C CA . ASN A 1 114 ? 1.984 -1.892 -8.876 1.00 70.38 114 ASN A CA 1
ATOM 894 C C . ASN A 1 114 ? 1.813 -2.039 -10.397 1.00 70.38 114 ASN A C 1
ATOM 896 O O . ASN A 1 114 ? 1.913 -3.149 -10.924 1.00 70.38 114 ASN A O 1
ATOM 900 N N . ASP A 1 115 ? 1.526 -0.947 -11.105 1.00 69.06 115 ASP A N 1
ATOM 901 C CA . ASP A 1 115 ? 1.315 -1.015 -12.552 1.00 69.06 115 ASP A CA 1
ATOM 902 C C . ASP A 1 115 ? 2.664 -1.310 -13.234 1.00 69.06 115 ASP A C 1
ATOM 904 O O . ASP A 1 115 ? 3.609 -0.529 -13.078 1.00 69.06 115 ASP A O 1
ATOM 908 N N . PRO A 1 116 ? 2.793 -2.437 -13.962 1.00 69.56 116 PRO A N 1
ATOM 909 C CA . PRO A 1 116 ? 4.063 -2.901 -14.518 1.00 69.56 116 PRO A CA 1
ATOM 910 C C . PRO A 1 116 ? 4.726 -1.897 -15.469 1.00 69.56 116 PRO A C 1
ATOM 912 O O . PRO A 1 116 ? 5.942 -1.966 -15.649 1.00 69.56 116 PRO A O 1
ATOM 915 N N . ASP A 1 117 ? 3.967 -0.958 -16.037 1.00 65.19 117 ASP A N 1
ATOM 916 C CA . ASP A 1 117 ? 4.482 0.084 -16.923 1.00 65.19 117 ASP A CA 1
ATOM 917 C C . ASP A 1 117 ? 5.068 1.280 -16.169 1.00 65.19 117 ASP A C 1
ATOM 919 O O . ASP A 1 117 ? 5.927 1.980 -16.701 1.00 65.19 117 ASP A O 1
ATOM 923 N N . VAL A 1 118 ? 4.636 1.515 -14.931 1.00 61.88 118 VAL A N 1
ATOM 924 C CA . VAL A 1 118 ? 5.118 2.605 -14.062 1.00 61.88 118 VAL A CA 1
ATOM 925 C C . VAL A 1 118 ? 5.921 2.092 -12.863 1.00 61.88 118 VAL A C 1
ATOM 927 O O . VAL A 1 118 ? 6.468 2.887 -12.107 1.00 61.88 118 VAL A O 1
ATOM 930 N N . CYS A 1 119 ? 6.078 0.769 -12.729 1.00 52.22 119 CYS A N 1
ATOM 931 C CA . CYS A 1 119 ? 6.917 0.074 -11.742 1.00 52.22 119 CYS A CA 1
ATOM 932 C C . CYS A 1 119 ? 8.424 0.395 -11.825 1.00 52.22 119 CYS A C 1
ATOM 934 O O . CYS A 1 119 ? 9.208 -0.135 -11.035 1.00 52.22 119 CYS A O 1
ATOM 936 N N . GLY A 1 120 ? 8.854 1.199 -12.796 1.00 54.62 120 GLY A N 1
ATOM 937 C CA . GLY A 1 120 ? 10.230 1.660 -12.953 1.00 54.62 120 GLY A CA 1
ATOM 938 C C . GLY A 1 120 ? 10.444 3.048 -12.356 1.00 54.62 120 GLY A C 1
ATOM 939 O O . GLY A 1 120 ? 9.510 3.686 -11.891 1.00 54.62 120 GLY A O 1
ATOM 940 N N . PHE A 1 121 ? 11.697 3.507 -12.365 1.00 47.88 121 PHE A N 1
ATOM 941 C CA . PHE A 1 121 ? 12.115 4.863 -11.995 1.00 47.88 121 PHE A CA 1
ATOM 942 C C . PHE A 1 121 ? 11.015 5.908 -12.244 1.00 47.88 121 PHE A C 1
ATOM 944 O O . PHE A 1 121 ? 10.632 6.137 -13.390 1.00 47.88 121 PHE A O 1
ATOM 951 N N . TYR A 1 122 ? 10.518 6.541 -11.174 1.00 52.53 122 TYR A N 1
ATOM 952 C CA . TYR A 1 122 ? 9.578 7.652 -11.282 1.00 52.53 122 TYR A CA 1
ATOM 953 C C . TYR A 1 122 ? 10.278 8.805 -12.002 1.00 52.53 122 TYR A C 1
ATOM 955 O O . TYR A 1 122 ? 11.016 9.586 -11.400 1.00 52.53 122 TYR A O 1
ATOM 963 N N . LEU A 1 123 ? 10.073 8.895 -13.312 1.00 49.72 123 LEU A N 1
ATOM 964 C CA . LEU A 1 123 ? 10.404 10.085 -14.073 1.00 49.72 123 LEU A CA 1
ATOM 965 C C . LEU A 1 123 ? 9.397 11.144 -13.650 1.00 49.72 123 LEU A C 1
ATOM 967 O O . LEU A 1 123 ? 8.225 11.076 -14.003 1.00 49.72 123 LEU A O 1
ATOM 971 N N . TYR A 1 124 ? 9.856 12.076 -12.824 1.00 52.94 124 TYR A N 1
ATOM 972 C CA . TYR A 1 124 ? 9.073 13.197 -12.338 1.00 52.94 124 TYR A CA 1
ATOM 973 C C . TYR A 1 124 ? 9.352 14.391 -13.258 1.00 52.94 124 TYR A C 1
ATOM 975 O O . TYR A 1 124 ? 10.436 14.974 -13.157 1.00 52.94 124 TYR A O 1
ATOM 983 N N . PRO A 1 125 ? 8.459 14.731 -14.209 1.00 57.94 125 PRO A N 1
ATOM 984 C CA . PRO A 1 125 ? 8.742 15.784 -15.177 1.00 57.94 125 PRO A CA 1
ATOM 985 C C . PRO A 1 125 ? 9.042 17.111 -14.474 1.00 57.94 125 PRO A C 1
ATOM 987 O O . PRO A 1 125 ? 8.436 17.439 -13.453 1.00 57.94 125 PRO A O 1
ATOM 990 N N . TYR A 1 126 ? 9.950 17.915 -15.024 1.00 60.56 126 TYR A N 1
ATOM 991 C CA . TYR A 1 126 ? 10.334 19.180 -14.387 1.00 60.56 126 TYR A CA 1
ATOM 992 C C . TYR A 1 126 ? 9.151 20.146 -14.206 1.00 60.56 126 TYR A C 1
ATOM 994 O O . TYR A 1 126 ? 9.086 20.864 -13.211 1.00 60.56 126 TYR A O 1
ATOM 1002 N N . GLU A 1 127 ? 8.184 20.144 -15.123 1.00 61.72 127 GLU A N 1
ATOM 1003 C CA . GLU A 1 127 ? 6.974 20.977 -15.028 1.00 61.72 127 GLU A CA 1
ATOM 1004 C C . GLU A 1 127 ? 6.093 20.571 -13.837 1.00 61.72 127 GLU A C 1
ATOM 1006 O O . GLU A 1 127 ? 5.628 21.409 -13.063 1.00 61.72 127 GLU A O 1
ATOM 1011 N N . VAL A 1 128 ? 5.954 19.264 -13.637 1.00 62.00 128 VAL A N 1
ATOM 1012 C CA . VAL A 1 128 ? 5.246 18.628 -12.521 1.00 62.00 128 VAL A CA 1
ATOM 1013 C C . VAL A 1 128 ? 5.927 18.941 -11.191 1.00 62.00 128 VAL A C 1
ATOM 1015 O O . VAL A 1 128 ? 5.270 19.300 -10.212 1.00 62.00 128 VAL A O 1
ATOM 1018 N N . GLN A 1 129 ? 7.259 18.918 -11.181 1.00 65.19 129 GLN A N 1
ATOM 1019 C CA . GLN A 1 129 ? 8.055 19.318 -10.030 1.00 65.19 129 GLN A CA 1
ATOM 1020 C C . GLN A 1 129 ? 7.849 20.774 -9.626 1.00 65.19 129 GLN A C 1
ATOM 1022 O O . GLN A 1 129 ? 7.781 21.070 -8.429 1.00 65.19 129 GLN A O 1
ATOM 1027 N N . GLN A 1 130 ? 7.750 21.689 -10.590 1.00 68.25 130 GLN A N 1
ATOM 1028 C CA . GLN A 1 130 ? 7.518 23.098 -10.284 1.00 68.25 130 GLN A CA 1
ATOM 1029 C C . GLN A 1 130 ? 6.145 23.326 -9.649 1.00 68.25 130 GLN A C 1
ATOM 1031 O O . GLN A 1 130 ? 6.051 24.067 -8.668 1.00 68.25 130 GLN A O 1
ATOM 1036 N N . GLN A 1 131 ? 5.110 22.647 -10.147 1.00 64.00 131 GLN A N 1
ATOM 1037 C CA . GLN A 1 131 ? 3.763 22.711 -9.573 1.00 64.00 131 GLN A CA 1
ATOM 1038 C C . GLN A 1 131 ? 3.744 22.188 -8.131 1.00 64.00 131 GLN A C 1
ATOM 1040 O O . GLN A 1 131 ? 3.230 22.856 -7.234 1.00 64.00 131 GLN A O 1
ATOM 1045 N N . TYR A 1 132 ? 4.392 21.049 -7.877 1.00 61.59 132 TYR A N 1
ATOM 1046 C CA . TYR A 1 132 ? 4.477 20.474 -6.535 1.00 61.59 132 TYR A CA 1
ATOM 1047 C C . TYR A 1 132 ? 5.239 21.368 -5.557 1.00 61.59 132 TYR A C 1
ATOM 1049 O O . TYR A 1 132 ? 4.774 21.613 -4.445 1.00 61.59 132 TYR A O 1
ATOM 1057 N N . LYS A 1 133 ? 6.380 21.924 -5.982 1.00 65.19 133 LYS A N 1
ATOM 1058 C CA . LYS A 1 133 ? 7.160 22.859 -5.164 1.00 65.19 133 LYS A CA 1
ATOM 1059 C C . LYS A 1 133 ? 6.357 24.103 -4.785 1.00 65.19 133 LYS A C 1
ATOM 1061 O O . LYS A 1 133 ? 6.469 24.571 -3.652 1.00 65.19 133 LYS A O 1
ATOM 1066 N N . ALA A 1 134 ? 5.568 24.637 -5.717 1.00 65.88 134 ALA A N 1
ATOM 1067 C CA . ALA A 1 134 ? 4.732 25.808 -5.477 1.00 65.88 134 ALA A CA 1
ATOM 1068 C C . ALA A 1 134 ? 3.613 25.534 -4.459 1.00 65.88 134 ALA A C 1
ATOM 1070 O O . ALA A 1 134 ? 3.245 26.434 -3.708 1.00 65.88 134 ALA A O 1
ATOM 1071 N N . GLN A 1 135 ? 3.093 24.305 -4.422 1.00 54.28 135 GLN A N 1
ATOM 1072 C CA . GLN A 1 135 ? 1.912 23.960 -3.634 1.00 54.28 135 GLN A CA 1
ATOM 1073 C C . GLN A 1 135 ? 2.238 23.288 -2.285 1.00 54.28 135 GLN A C 1
ATOM 1075 O O . GLN A 1 135 ? 1.514 23.503 -1.317 1.00 54.28 135 GLN A O 1
ATOM 1080 N N . PHE A 1 136 ? 3.335 22.529 -2.185 1.00 52.28 136 PHE A N 1
ATOM 1081 C CA . PHE A 1 136 ? 3.645 21.679 -1.020 1.00 52.28 136 PHE A CA 1
ATOM 1082 C C . PHE A 1 136 ? 5.058 21.876 -0.444 1.00 52.28 136 PHE A C 1
ATOM 1084 O O . PHE A 1 136 ? 5.429 21.220 0.529 1.00 52.28 136 PHE A O 1
ATOM 1091 N N . GLY A 1 137 ? 5.844 22.803 -0.998 1.00 57.72 137 GLY A N 1
ATOM 1092 C CA . GLY A 1 137 ? 7.193 23.113 -0.524 1.00 57.72 137 GLY A CA 1
ATOM 1093 C C . GLY A 1 137 ? 8.297 22.260 -1.162 1.00 57.72 137 GLY A C 1
ATOM 1094 O O . GLY A 1 137 ? 8.087 21.519 -2.118 1.00 57.72 137 GLY A O 1
ATOM 1095 N N . ASN A 1 138 ? 9.531 22.425 -0.676 1.00 51.22 138 ASN A N 1
ATOM 1096 C CA . ASN A 1 138 ? 10.706 21.794 -1.285 1.00 51.22 138 ASN A CA 1
ATOM 1097 C C . ASN A 1 138 ? 10.874 20.329 -0.861 1.00 51.22 138 ASN A C 1
ATOM 1099 O O . ASN A 1 138 ? 10.617 19.959 0.280 1.00 51.22 138 ASN A O 1
ATOM 1103 N N . PHE A 1 139 ? 11.441 19.535 -1.764 1.00 59.69 139 PHE A N 1
ATOM 1104 C CA . PHE A 1 139 ? 11.976 18.205 -1.495 1.00 59.69 139 PHE A CA 1
ATOM 1105 C C . PHE A 1 139 ? 13.424 18.130 -1.990 1.00 59.69 139 PHE A C 1
ATOM 1107 O O . PHE A 1 139 ? 13.847 18.931 -2.827 1.00 59.69 139 PHE A O 1
ATOM 1114 N N . TYR A 1 140 ? 14.201 17.200 -1.438 1.00 50.12 140 TYR A N 1
ATOM 1115 C CA . TYR A 1 140 ? 15.594 16.996 -1.829 1.00 50.12 140 TYR A CA 1
ATOM 1116 C C . TYR A 1 140 ? 15.675 15.920 -2.912 1.00 50.12 140 TYR A C 1
ATOM 1118 O O . TYR A 1 140 ? 15.133 14.829 -2.739 1.00 50.12 140 TYR A O 1
ATOM 1126 N N . VAL A 1 141 ? 16.357 16.224 -4.016 1.00 55.47 141 VAL A N 1
ATOM 1127 C CA . VAL A 1 141 ? 16.580 15.293 -5.129 1.00 55.47 141 VAL A CA 1
ATOM 1128 C C . VAL A 1 141 ? 18.064 15.256 -5.429 1.00 55.47 141 VAL A C 1
ATOM 1130 O O . VAL A 1 141 ? 18.695 16.304 -5.557 1.00 55.47 141 VAL A O 1
ATOM 1133 N N . ASN A 1 142 ? 18.605 14.052 -5.581 1.00 52.34 142 ASN A N 1
ATOM 1134 C CA . ASN A 1 142 ? 19.911 13.864 -6.193 1.00 52.34 142 ASN A CA 1
ATOM 1135 C C . ASN A 1 142 ? 19.695 13.652 -7.690 1.00 52.34 142 ASN A C 1
ATOM 1137 O O . ASN A 1 142 ? 19.011 12.707 -8.078 1.00 52.34 142 ASN A O 1
ATOM 1141 N N . ASN A 1 143 ? 20.243 14.545 -8.512 1.00 55.81 143 ASN A N 1
ATOM 1142 C CA . ASN A 1 143 ? 20.222 14.396 -9.961 1.00 55.81 143 ASN A CA 1
ATOM 1143 C C . ASN A 1 143 ? 21.502 13.689 -10.418 1.00 55.81 143 ASN A C 1
ATOM 1145 O O . ASN A 1 143 ? 22.601 14.104 -10.048 1.00 55.81 143 ASN A O 1
ATOM 1149 N N . PHE A 1 144 ? 21.345 12.655 -11.238 1.00 67.81 144 PHE A N 1
ATOM 1150 C CA . PHE A 1 144 ? 22.435 12.012 -11.955 1.00 67.81 144 PHE A CA 1
ATOM 1151 C C . PHE A 1 144 ? 22.117 12.090 -13.441 1.00 67.81 144 PHE A C 1
ATOM 1153 O O . PHE A 1 144 ? 21.112 11.544 -13.893 1.00 67.81 144 PHE A O 1
ATOM 1160 N N . GLU A 1 145 ? 22.979 12.753 -14.202 1.00 69.50 145 GLU A N 1
ATOM 1161 C CA . GLU A 1 145 ? 22.909 12.699 -15.655 1.00 69.50 145 GLU A CA 1
ATOM 1162 C C . GLU A 1 145 ? 23.526 11.370 -16.101 1.00 69.50 145 GLU A C 1
ATOM 1164 O O . GLU A 1 145 ? 24.729 11.147 -15.964 1.00 69.50 145 GLU A O 1
ATOM 1169 N N . ILE A 1 146 ? 22.674 10.443 -16.539 1.00 75.88 146 ILE A N 1
ATOM 1170 C CA . ILE A 1 146 ? 23.087 9.133 -17.041 1.00 75.88 146 ILE A CA 1
ATOM 1171 C C . ILE A 1 146 ? 22.791 9.109 -18.535 1.00 75.88 146 ILE A C 1
ATOM 1173 O O . ILE A 1 146 ? 21.634 9.030 -18.943 1.00 75.88 146 ILE A O 1
ATOM 1177 N N . GLU A 1 147 ? 23.842 9.153 -19.347 1.00 85.31 147 GLU A N 1
ATOM 1178 C CA . GLU A 1 147 ? 23.746 8.948 -20.788 1.00 85.31 147 GLU A CA 1
ATOM 1179 C C . GLU A 1 147 ? 24.238 7.541 -21.136 1.00 85.31 147 GLU A C 1
ATOM 1181 O O . GLU A 1 147 ? 25.393 7.180 -20.895 1.00 85.31 147 GLU A O 1
ATOM 1186 N N . TRP A 1 148 ? 23.354 6.724 -21.706 1.00 87.62 148 TRP A N 1
ATOM 1187 C CA . TRP A 1 148 ? 23.733 5.415 -22.228 1.00 87.62 148 TRP A CA 1
ATOM 1188 C C . TRP A 1 148 ? 24.243 5.554 -23.657 1.00 87.62 148 TRP A C 1
ATOM 1190 O O . TRP A 1 148 ? 23.600 6.183 -24.498 1.00 87.62 148 TRP A O 1
ATOM 1200 N N . HIS A 1 149 ? 25.366 4.902 -23.962 1.00 92.81 149 HIS A N 1
ATOM 1201 C CA . HIS A 1 149 ? 25.902 4.864 -25.322 1.00 92.81 149 HIS A CA 1
ATOM 1202 C C . HIS A 1 149 ? 24.872 4.284 -26.306 1.00 92.81 149 HIS A C 1
ATOM 1204 O O . HIS A 1 149 ? 24.140 3.361 -25.946 1.00 92.81 149 HIS A O 1
ATOM 1210 N N . ALA A 1 150 ? 24.865 4.748 -27.562 1.00 92.38 150 ALA A N 1
ATOM 1211 C CA . ALA A 1 150 ? 23.880 4.359 -28.582 1.00 92.38 150 ALA A CA 1
ATOM 1212 C C . ALA A 1 150 ? 23.761 2.836 -28.794 1.00 92.38 150 ALA A C 1
ATOM 1214 O O . ALA A 1 150 ? 22.679 2.328 -29.085 1.00 92.38 150 ALA A O 1
ATOM 1215 N N . GLN A 1 151 ? 24.846 2.090 -28.586 1.00 92.12 151 GLN A N 1
ATOM 1216 C CA . GLN A 1 151 ? 24.842 0.626 -28.667 1.00 92.12 151 GLN A CA 1
ATOM 1217 C C . GLN A 1 151 ? 24.008 -0.060 -27.569 1.00 92.12 151 GLN A C 1
ATOM 1219 O O . GLN A 1 151 ? 23.686 -1.231 -27.705 1.00 92.12 151 GLN A O 1
ATOM 1224 N N . SER A 1 152 ? 23.646 0.642 -26.495 1.00 90.75 152 SER A N 1
ATOM 1225 C CA . SER A 1 152 ? 22.883 0.089 -25.364 1.00 90.75 152 SER A CA 1
ATOM 1226 C C . SER A 1 152 ? 21.387 -0.054 -25.669 1.00 90.75 152 SER A C 1
ATOM 1228 O O . SER A 1 152 ? 20.657 -0.668 -24.899 1.00 90.75 152 SER A O 1
ATOM 1230 N N . TYR A 1 153 ? 20.918 0.505 -26.790 1.00 89.06 153 TYR A N 1
ATOM 1231 C CA . TYR A 1 153 ? 19.514 0.477 -27.187 1.00 89.06 153 TYR A CA 1
ATOM 1232 C C . TYR A 1 153 ? 19.266 -0.612 -28.232 1.00 89.06 153 TYR A C 1
ATOM 1234 O O . TYR A 1 153 ? 19.896 -0.609 -29.291 1.00 89.06 153 TYR A O 1
ATOM 1242 N N . ALA A 1 154 ? 18.286 -1.489 -27.989 1.00 89.62 154 ALA A N 1
ATOM 1243 C CA . ALA A 1 154 ? 17.891 -2.533 -28.944 1.00 89.62 154 ALA A CA 1
ATOM 1244 C C . ALA A 1 154 ? 17.507 -1.968 -30.326 1.00 89.62 154 ALA A C 1
ATOM 1246 O O . ALA A 1 154 ? 17.783 -2.590 -31.349 1.00 89.62 154 ALA A O 1
ATOM 1247 N N . ALA A 1 155 ? 16.949 -0.751 -30.369 1.00 90.56 155 ALA A N 1
ATOM 1248 C CA . ALA A 1 155 ? 16.607 -0.054 -31.610 1.00 90.56 155 ALA A CA 1
ATOM 1249 C C . ALA A 1 155 ? 17.811 0.155 -32.552 1.00 90.56 155 ALA A C 1
ATOM 1251 O O . ALA A 1 155 ? 17.632 0.238 -33.765 1.00 90.56 155 ALA A O 1
ATOM 1252 N N . ASN A 1 156 ? 19.034 0.190 -32.015 1.00 93.31 156 ASN A N 1
ATOM 1253 C CA . ASN A 1 156 ? 20.252 0.440 -32.781 1.00 93.31 156 ASN A CA 1
ATOM 1254 C C . ASN A 1 156 ? 21.002 -0.837 -33.186 1.00 93.31 156 ASN A C 1
ATOM 1256 O O . ASN A 1 156 ? 22.081 -0.739 -33.768 1.00 93.31 156 ASN A O 1
ATOM 1260 N N . LYS A 1 157 ? 20.442 -2.030 -32.938 1.00 92.88 157 LYS A N 1
ATOM 1261 C CA . LYS A 1 157 ? 21.074 -3.329 -33.237 1.00 92.88 157 LYS A CA 1
ATOM 1262 C C . LYS A 1 157 ? 21.643 -3.427 -34.656 1.00 92.88 157 LYS A C 1
ATOM 1264 O O . LYS A 1 157 ? 22.735 -3.952 -34.847 1.00 92.88 157 LYS A O 1
ATOM 1269 N N . ALA A 1 158 ? 20.939 -2.877 -35.647 1.00 94.50 158 ALA A N 1
ATOM 1270 C CA . ALA A 1 158 ? 21.373 -2.892 -37.047 1.00 94.50 158 ALA A CA 1
ATOM 1271 C C . ALA A 1 158 ? 22.708 -2.158 -37.291 1.00 94.50 158 ALA A C 1
ATOM 1273 O O . ALA A 1 158 ? 23.432 -2.506 -38.221 1.00 94.50 158 ALA A O 1
ATOM 1274 N N . PHE A 1 159 ? 23.050 -1.172 -36.457 1.00 95.69 159 PHE A N 1
ATOM 1275 C CA . PHE A 1 159 ? 24.293 -0.403 -36.559 1.00 95.69 159 PHE A CA 1
ATOM 1276 C C . PHE A 1 159 ? 25.476 -1.072 -35.841 1.00 95.69 159 PHE A C 1
ATOM 1278 O O . PHE A 1 159 ? 26.621 -0.689 -36.075 1.00 95.69 159 PHE A O 1
ATOM 1285 N N . TYR A 1 160 ? 25.223 -2.089 -35.007 1.00 95.19 160 TYR A N 1
ATOM 1286 C CA . TYR A 1 160 ? 26.234 -2.783 -34.201 1.00 95.19 160 TYR A CA 1
ATOM 1287 C C . TYR A 1 160 ? 26.136 -4.314 -34.358 1.00 95.19 160 TYR A C 1
ATOM 1289 O O . TYR A 1 160 ? 25.891 -5.027 -33.383 1.00 95.19 160 TYR A O 1
ATOM 1297 N N . PRO A 1 161 ? 26.357 -4.859 -35.572 1.00 91.75 161 PRO A N 1
ATOM 1298 C CA . PRO A 1 161 ? 26.097 -6.270 -35.888 1.00 91.75 161 PRO A CA 1
ATOM 1299 C C . PRO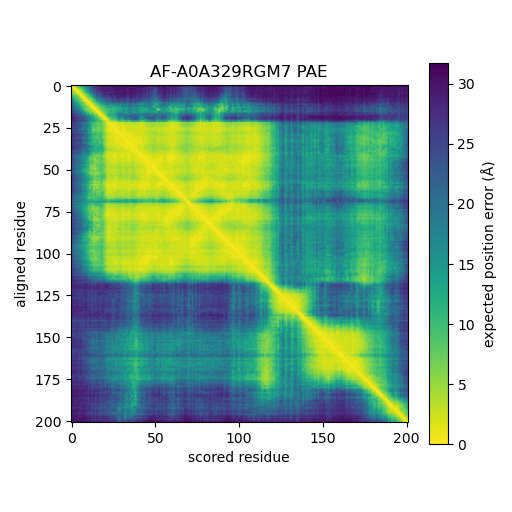 A 1 161 ? 26.987 -7.279 -35.139 1.00 91.75 161 PRO A C 1
ATOM 1301 O O . PRO A 1 161 ? 26.715 -8.474 -35.183 1.00 91.75 161 PRO A O 1
ATOM 1304 N N . GLY A 1 162 ? 28.056 -6.824 -34.476 1.00 93.94 162 GLY A N 1
ATOM 1305 C CA . GLY A 1 162 ? 28.970 -7.670 -33.701 1.00 93.94 162 GLY A CA 1
ATOM 1306 C C . GLY A 1 162 ? 28.590 -7.859 -32.229 1.00 93.94 162 GLY A C 1
ATOM 1307 O O . GLY A 1 162 ? 29.317 -8.544 -31.514 1.00 93.94 162 GLY A O 1
ATOM 1308 N N . LEU A 1 163 ? 27.502 -7.241 -31.760 1.00 94.38 163 LEU A N 1
ATOM 1309 C CA . LEU A 1 163 ? 27.052 -7.338 -30.371 1.00 94.38 163 LEU A CA 1
ATOM 1310 C C . LEU A 1 163 ? 25.838 -8.261 -30.255 1.00 94.38 163 LEU A C 1
ATOM 1312 O O . LEU A 1 163 ? 24.945 -8.245 -31.104 1.00 94.38 163 LEU A O 1
ATOM 1316 N N . ASP A 1 164 ? 25.792 -9.042 -29.176 1.00 94.69 164 ASP A N 1
ATOM 1317 C CA . ASP A 1 164 ? 24.600 -9.807 -28.825 1.00 94.69 164 ASP A CA 1
ATOM 1318 C C . ASP A 1 164 ? 23.624 -8.927 -28.037 1.00 94.69 164 ASP A C 1
ATOM 1320 O O . ASP A 1 164 ? 23.927 -8.446 -26.946 1.00 94.69 164 ASP A O 1
ATOM 1324 N N . TYR A 1 165 ? 22.439 -8.729 -28.607 1.00 94.75 165 TYR A N 1
ATOM 1325 C CA . TYR A 1 165 ? 21.350 -7.960 -28.007 1.00 94.75 165 TYR A CA 1
ATOM 1326 C C . TYR A 1 165 ? 20.326 -8.843 -27.285 1.00 94.75 165 TYR A C 1
ATOM 1328 O O . TYR A 1 165 ? 19.316 -8.320 -26.820 1.00 94.75 165 TYR A O 1
ATOM 1336 N N . SER A 1 166 ? 20.552 -10.157 -27.179 1.00 93.62 166 SER A N 1
ATOM 1337 C CA . SER A 1 166 ? 19.558 -11.117 -26.688 1.00 93.62 166 SER A CA 1
ATOM 1338 C C . SER A 1 166 ? 18.963 -10.745 -25.322 1.00 93.62 166 SER A C 1
ATOM 1340 O O . SER A 1 166 ? 17.746 -10.812 -25.146 1.00 93.62 166 SER A O 1
ATOM 1342 N N . ASP A 1 167 ? 19.774 -10.290 -24.367 1.00 91.50 167 ASP A N 1
ATOM 1343 C CA . ASP A 1 167 ? 19.291 -9.895 -23.037 1.00 91.50 167 ASP A CA 1
ATOM 1344 C C . ASP A 1 167 ? 18.609 -8.519 -23.026 1.00 91.50 167 ASP A C 1
ATOM 1346 O O . ASP A 1 167 ? 17.630 -8.312 -22.300 1.00 91.50 167 ASP A O 1
ATOM 1350 N N . VAL A 1 168 ? 19.049 -7.594 -23.885 1.00 89.19 168 VAL A N 1
ATOM 1351 C CA . VAL A 1 168 ? 18.378 -6.297 -24.073 1.00 89.19 168 VAL A CA 1
ATOM 1352 C C . VAL A 1 168 ? 17.002 -6.513 -24.701 1.00 89.19 168 VAL A C 1
ATOM 1354 O O . VAL A 1 168 ? 16.018 -5.949 -24.240 1.00 89.19 168 VAL A O 1
ATOM 1357 N N . GLU A 1 169 ? 16.885 -7.385 -25.700 1.00 90.75 169 GLU A N 1
ATOM 1358 C CA . GLU A 1 169 ? 15.612 -7.710 -26.353 1.00 90.75 169 GLU A CA 1
ATOM 1359 C C . GLU A 1 169 ? 14.649 -8.440 -25.406 1.00 90.75 169 GLU A C 1
ATOM 1361 O O . GLU A 1 169 ? 13.467 -8.110 -25.378 1.00 90.75 169 GLU A O 1
ATOM 1366 N N . LYS A 1 170 ? 15.142 -9.372 -24.574 1.00 90.25 170 LYS A N 1
ATOM 1367 C CA . LYS A 1 170 ? 14.325 -10.040 -23.539 1.00 90.25 170 LYS A CA 1
ATOM 1368 C C . LYS A 1 170 ? 13.822 -9.080 -22.459 1.00 90.25 170 LYS A C 1
A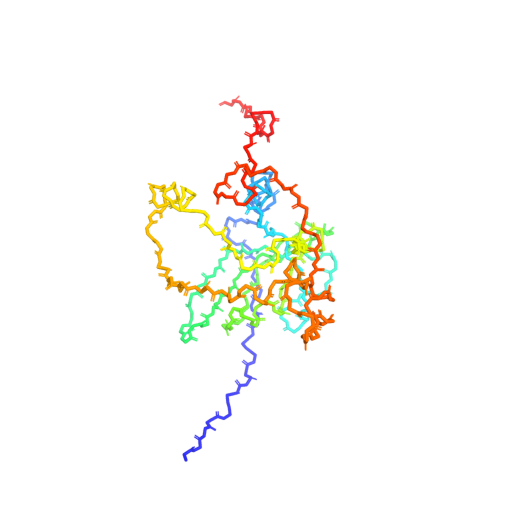TOM 1370 O O . LYS A 1 170 ? 12.745 -9.299 -21.903 1.00 90.25 170 LYS A O 1
ATOM 1375 N N . SER A 1 171 ? 14.614 -8.064 -22.117 1.00 84.31 171 SER A N 1
ATOM 1376 C CA . SER A 1 171 ? 14.249 -7.061 -21.107 1.00 84.31 171 SER A CA 1
ATOM 1377 C C . SER A 1 171 ? 13.460 -5.881 -21.683 1.00 84.31 171 SER A C 1
ATOM 1379 O O . SER A 1 171 ? 12.766 -5.197 -20.934 1.00 84.31 171 SER A O 1
ATOM 1381 N N . THR A 1 172 ? 13.487 -5.675 -23.002 1.00 82.62 172 THR A N 1
ATOM 1382 C CA . THR A 1 172 ? 12.705 -4.636 -23.682 1.00 82.62 172 THR A CA 1
ATOM 1383 C C . THR A 1 172 ? 11.242 -5.059 -23.780 1.00 82.62 172 THR A C 1
ATOM 1385 O O . THR A 1 172 ? 10.899 -6.049 -24.424 1.00 82.62 172 THR A O 1
ATOM 1388 N N . ARG A 1 173 ? 10.350 -4.278 -23.169 1.00 78.12 173 ARG A N 1
ATOM 1389 C CA . ARG A 1 173 ? 8.895 -4.476 -23.232 1.00 78.12 173 ARG A CA 1
ATOM 1390 C C . ARG A 1 173 ? 8.219 -3.235 -23.801 1.00 78.12 173 ARG A C 1
ATOM 1392 O O . ARG A 1 173 ? 8.786 -2.146 -23.782 1.00 78.12 173 ARG A O 1
ATOM 1399 N N . LYS A 1 174 ? 7.008 -3.406 -24.334 1.00 77.00 174 LYS A N 1
ATOM 1400 C CA . LYS A 1 174 ? 6.166 -2.272 -24.724 1.00 77.00 174 LYS A CA 1
ATOM 1401 C C . LYS A 1 174 ? 5.495 -1.725 -23.471 1.00 77.00 174 LYS A C 1
ATOM 1403 O O . LYS A 1 174 ? 4.800 -2.480 -22.805 1.00 77.00 174 LYS A O 1
ATOM 1408 N N . GLN A 1 175 ? 5.716 -0.446 -23.197 1.00 72.50 175 GLN A N 1
ATOM 1409 C CA . GLN A 1 175 ? 4.983 0.312 -22.190 1.00 72.50 175 GLN A CA 1
ATOM 1410 C C . GLN A 1 175 ? 3.678 0.813 -22.820 1.00 72.50 175 GLN A C 1
ATOM 1412 O O . GLN A 1 175 ? 3.702 1.276 -23.968 1.00 72.50 175 GLN A O 1
ATOM 1417 N N . ASN A 1 176 ? 2.547 0.732 -22.119 1.00 74.00 176 ASN A N 1
ATOM 1418 C CA . ASN A 1 176 ? 1.330 1.387 -22.587 1.00 74.00 176 ASN A CA 1
ATOM 1419 C C . ASN A 1 176 ? 1.500 2.915 -22.543 1.00 74.00 176 ASN A C 1
ATOM 1421 O O . ASN A 1 176 ? 2.190 3.464 -21.683 1.00 74.00 176 ASN A O 1
ATOM 1425 N N . GLN A 1 177 ? 0.876 3.618 -23.489 1.00 69.00 177 GLN A N 1
ATOM 1426 C CA . GLN A 1 177 ? 0.783 5.074 -23.422 1.00 69.00 177 GLN A CA 1
ATOM 1427 C C . GLN A 1 177 ? -0.379 5.464 -22.514 1.00 69.00 177 GLN A C 1
ATOM 1429 O O . GLN A 1 177 ? -1.498 4.987 -22.699 1.00 69.00 177 GLN A O 1
ATOM 1434 N N . TYR A 1 178 ? -0.114 6.368 -21.575 1.00 64.69 178 TYR A N 1
ATOM 1435 C CA . TYR A 1 178 ? -1.121 6.926 -20.683 1.00 64.69 178 TYR A CA 1
ATOM 1436 C C . TYR A 1 178 ? -1.270 8.422 -20.931 1.00 64.69 178 TYR A C 1
ATOM 1438 O O . TYR A 1 178 ? -0.291 9.130 -21.173 1.00 64.69 178 TYR A O 1
ATOM 1446 N N . GLU A 1 179 ? -2.504 8.910 -20.846 1.00 63.59 179 GLU A N 1
ATOM 1447 C CA . GLU A 1 179 ? -2.769 10.342 -20.807 1.00 63.59 179 GLU A CA 1
ATOM 1448 C C . GLU A 1 179 ? -2.348 10.873 -19.432 1.00 63.59 179 GLU A C 1
ATOM 1450 O O . GLU A 1 179 ? -2.888 10.482 -18.395 1.00 63.59 179 GLU A O 1
ATOM 1455 N N . PHE A 1 180 ? -1.322 11.721 -19.414 1.00 62.50 180 PHE A N 1
ATOM 1456 C CA . PHE A 1 180 ? -0.797 12.291 -18.182 1.00 62.50 180 PHE A CA 1
ATOM 1457 C C . PHE A 1 180 ? -1.772 13.339 -17.631 1.00 62.50 180 PHE A C 1
ATOM 1459 O O . PHE A 1 180 ? -1.823 14.469 -18.108 1.00 62.50 180 PHE A O 1
ATOM 1466 N N . VAL A 1 181 ? -2.548 12.958 -16.616 1.00 54.00 181 VAL A N 1
ATOM 1467 C CA . VAL A 1 181 ? -3.591 13.812 -16.018 1.00 54.00 181 VAL A CA 1
ATOM 1468 C C . VAL A 1 181 ? -3.074 14.799 -14.964 1.00 54.00 181 VAL A C 1
ATOM 1470 O O . VAL A 1 181 ? -3.848 15.617 -14.472 1.00 54.00 181 VAL A O 1
ATOM 1473 N N . GLY A 1 182 ? -1.782 14.764 -14.616 1.00 52.19 182 GLY A N 1
ATOM 1474 C CA . GLY A 1 182 ? -1.180 15.744 -13.712 1.00 52.19 182 GLY A CA 1
ATOM 1475 C C . GLY A 1 182 ? -0.108 15.194 -12.762 1.00 52.19 182 GLY A C 1
ATOM 1476 O O . GLY A 1 182 ? 0.131 13.989 -12.704 1.00 52.19 182 GLY A O 1
ATOM 1477 N N . PRO A 1 183 ? 0.552 16.089 -12.000 1.00 46.22 183 PRO A N 1
ATOM 1478 C CA . PRO A 1 183 ? 1.735 15.810 -11.173 1.00 46.22 183 PRO A CA 1
ATOM 1479 C C . PRO A 1 183 ? 1.506 14.812 -10.039 1.00 46.22 183 PRO A C 1
ATOM 1481 O O . PRO A 1 183 ? 2.463 14.254 -9.499 1.00 46.22 183 PRO A O 1
ATOM 1484 N N . PHE A 1 184 ? 0.243 14.611 -9.675 1.00 48.03 184 PHE A N 1
ATOM 1485 C CA . PHE A 1 184 ? -0.179 13.587 -8.746 1.00 48.03 184 PHE A CA 1
ATOM 1486 C C . PHE A 1 184 ? -0.562 12.363 -9.554 1.00 48.03 184 PHE A C 1
ATOM 1488 O O . PHE A 1 184 ? -1.626 12.380 -10.185 1.00 48.03 184 PHE A O 1
ATOM 1495 N N . PRO A 1 185 ? 0.248 11.290 -9.530 1.00 45.34 185 PRO A N 1
ATOM 1496 C CA . PRO A 1 185 ? -0.280 10.022 -9.966 1.00 45.34 185 PRO A CA 1
ATOM 1497 C C . PRO A 1 185 ? -1.516 9.796 -9.086 1.00 45.34 185 PRO A C 1
ATOM 1499 O O . PRO A 1 185 ? -1.447 9.884 -7.860 1.00 45.34 185 PRO A O 1
ATOM 1502 N N . PHE A 1 186 ? -2.669 9.620 -9.729 1.00 48.34 186 PHE A N 1
ATOM 1503 C CA . PHE A 1 186 ? -3.931 9.209 -9.111 1.00 48.34 186 PHE A CA 1
ATOM 1504 C C . PHE A 1 186 ? -4.834 10.252 -8.432 1.00 48.34 186 PHE A C 1
ATOM 1506 O O . PHE A 1 186 ? -5.925 9.867 -8.008 1.00 48.34 186 PHE A O 1
ATOM 1513 N N . ALA A 1 187 ? -4.497 11.547 -8.399 1.00 45.03 187 ALA A N 1
ATOM 1514 C CA . ALA A 1 187 ? -5.487 12.560 -8.013 1.00 45.03 187 ALA A CA 1
ATOM 1515 C C . ALA A 1 187 ? -6.508 12.734 -9.151 1.00 45.03 187 ALA A C 1
ATOM 1517 O O . ALA A 1 187 ? -6.373 13.605 -10.010 1.00 45.03 187 ALA A O 1
ATOM 1518 N N . ARG A 1 188 ? -7.525 11.868 -9.204 1.00 53.62 188 ARG A N 1
ATOM 1519 C CA . ARG A 1 188 ? -8.700 12.130 -10.038 1.00 53.62 188 ARG A CA 1
ATOM 1520 C C . ARG A 1 188 ? -9.392 13.359 -9.460 1.00 53.62 188 ARG A C 1
ATOM 1522 O O . ARG A 1 188 ? -9.643 13.413 -8.259 1.00 53.62 188 ARG A O 1
ATOM 1529 N N . ILE A 1 189 ? -9.680 14.343 -10.309 1.00 55.50 189 ILE A N 1
ATOM 1530 C CA . ILE A 1 189 ? -10.559 15.456 -9.947 1.00 55.50 189 ILE A CA 1
ATOM 1531 C C . ILE A 1 189 ? -11.862 14.820 -9.458 1.00 55.50 189 ILE A C 1
ATOM 1533 O O . ILE A 1 189 ? -12.528 14.131 -10.228 1.00 55.50 189 ILE A O 1
ATOM 1537 N N . VAL A 1 190 ? -12.178 14.991 -8.174 1.00 50.81 190 VAL A N 1
ATOM 1538 C CA . VAL A 1 190 ? -13.473 14.589 -7.624 1.00 50.81 190 VAL A CA 1
ATOM 1539 C C . VAL A 1 190 ? -14.500 15.490 -8.294 1.00 50.81 190 VAL A C 1
ATOM 1541 O O . VAL A 1 190 ? -14.507 16.704 -8.075 1.00 50.81 190 VAL A O 1
ATOM 1544 N N . ASP A 1 191 ? -15.305 14.923 -9.187 1.00 52.03 191 ASP A N 1
ATOM 1545 C CA . ASP A 1 191 ? -16.359 15.674 -9.850 1.00 52.03 191 ASP A CA 1
ATOM 1546 C C . ASP A 1 191 ? -17.407 16.043 -8.789 1.00 52.03 191 ASP A C 1
ATOM 1548 O O . ASP A 1 191 ? -17.642 15.282 -7.853 1.00 52.03 191 ASP A O 1
ATOM 1552 N N . LYS A 1 192 ? -18.092 17.188 -8.916 1.00 56.91 192 LYS A N 1
ATOM 1553 C CA . LYS A 1 192 ? -19.100 17.614 -7.912 1.00 56.91 192 LYS A CA 1
ATOM 1554 C C . LYS A 1 192 ? -20.177 16.558 -7.627 1.00 56.91 192 LYS A C 1
ATOM 1556 O O . LYS A 1 192 ? -20.789 16.592 -6.568 1.00 56.91 192 LYS A O 1
ATOM 1561 N N . LYS A 1 193 ? -20.418 15.659 -8.583 1.00 61.16 193 LYS A N 1
ATOM 1562 C CA . LYS A 1 193 ? -21.377 14.552 -8.491 1.00 61.16 193 LYS A CA 1
ATOM 1563 C C . LYS A 1 193 ? -20.908 13.398 -7.588 1.00 61.16 193 LYS A C 1
ATOM 1565 O O . LYS A 1 193 ? -21.738 12.593 -7.192 1.00 61.16 193 LYS A O 1
ATOM 1570 N N . ASP A 1 194 ? -19.608 13.325 -7.302 1.00 52.38 194 ASP A N 1
ATOM 1571 C CA . ASP A 1 194 ? -18.966 12.275 -6.503 1.00 52.38 194 ASP A CA 1
ATOM 1572 C C . ASP A 1 194 ? -18.785 12.707 -5.032 1.00 52.38 194 ASP A C 1
ATOM 1574 O O . ASP A 1 194 ? -18.315 11.927 -4.205 1.00 52.38 194 ASP A O 1
ATOM 1578 N N . LEU A 1 195 ? -19.142 13.956 -4.701 1.00 53.78 195 LEU A N 1
ATOM 1579 C CA . LEU A 1 195 ? -19.173 14.467 -3.332 1.00 53.78 195 LEU A CA 1
ATOM 1580 C C . LEU A 1 195 ? -20.486 14.052 -2.647 1.00 53.78 195 LEU A C 1
ATOM 1582 O O . LEU A 1 195 ? -21.541 14.112 -3.285 1.00 53.78 195 LEU A O 1
ATOM 1586 N N . PRO A 1 196 ? -20.464 13.689 -1.352 1.00 53.78 196 PRO A N 1
ATOM 1587 C CA . PRO A 1 196 ? -21.685 13.418 -0.606 1.00 53.78 196 PRO A CA 1
ATOM 1588 C C . PRO A 1 196 ? -22.592 14.654 -0.604 1.00 53.78 196 PRO A C 1
ATOM 1590 O O . PRO A 1 196 ? -22.135 15.791 -0.447 1.00 53.78 196 PRO A O 1
ATOM 1593 N N . THR A 1 197 ? -23.895 14.440 -0.791 1.00 58.47 197 THR A N 1
ATOM 1594 C CA . THR A 1 197 ? -24.894 15.508 -0.700 1.00 58.47 197 THR A CA 1
ATOM 1595 C C . THR A 1 197 ? -24.926 16.040 0.724 1.00 58.47 197 THR A C 1
ATOM 1597 O O . THR A 1 197 ? -25.413 15.370 1.633 1.00 58.47 197 THR A O 1
ATOM 1600 N N . VAL A 1 198 ? -24.416 17.256 0.914 1.00 57.38 198 VAL A N 1
ATOM 1601 C CA . VAL A 1 198 ? -24.581 17.989 2.167 1.00 57.38 198 VAL A CA 1
ATOM 1602 C C . VAL A 1 198 ? -26.057 18.362 2.276 1.00 57.38 198 VAL A C 1
ATOM 1604 O O . VAL A 1 198 ? -26.520 19.285 1.609 1.00 57.38 198 VAL A O 1
ATOM 1607 N N . ASN A 1 199 ? -26.813 17.619 3.081 1.00 50.81 199 ASN A N 1
ATOM 1608 C CA . ASN A 1 199 ? -28.123 18.080 3.520 1.00 50.81 199 ASN A CA 1
ATOM 1609 C C . ASN A 1 199 ? -27.877 19.195 4.539 1.00 50.81 199 ASN A C 1
ATOM 1611 O O . ASN A 1 199 ? -27.404 18.932 5.643 1.00 50.81 199 ASN A O 1
ATOM 1615 N N . GLU A 1 200 ? -28.139 20.438 4.138 1.00 40.41 200 GLU A N 1
ATOM 1616 C CA . GLU A 1 200 ? -28.131 21.584 5.045 1.00 40.41 200 GLU A CA 1
ATOM 1617 C C . GLU A 1 200 ? -29.172 21.343 6.155 1.00 40.41 200 GLU A C 1
ATOM 1619 O O . GLU A 1 200 ? -30.349 21.112 5.867 1.00 40.41 200 GLU A O 1
ATOM 1624 N N . VAL A 1 201 ? -28.715 21.346 7.413 1.00 39.38 201 VAL A N 1
ATOM 1625 C CA . VAL A 1 201 ? -29.553 21.347 8.626 1.00 39.38 201 VAL A CA 1
ATOM 1626 C C . VAL A 1 201 ? -29.606 22.760 9.182 1.00 39.38 201 VAL A C 1
ATOM 1628 O O . VAL A 1 201 ? -28.517 23.366 9.315 1.00 39.38 201 VAL A O 1
#

Nearest PDB structures (foldseek):
  2i1y-assembly1_A  TM=8.462E-01  e=2.882E-01  Homo sapiens
  2qep-assembly2_B  TM=7.740E-01  e=4.923E-01  Homo sapiens
  4bl3-assembly2_B  TM=5.478E-01  e=1.822E+00  Staphylococcus aureus
  3khp-assembly3_D  TM=3.459E-01  e=1.067E+00  Mycobacterium tuberculosis H37Rv
  1pn4-assembly2_C  TM=3.711E-01  e=3.947E+00  Candida tropicalis

Sequence (201 aa):
RHGDPGMNIPLPIKRSTTIGGGVESCLSEETELYARVSLQPLHLRCTDPNFCVASDDYTYFVRNSTQWGDRMLRMCLFEYNTATENSTELCLPPMLAQKIAYVLSPVPDEVRENDPDVCGFYLYPYEVQQQYKAQFGNFYVNNFEIEWHAQSYAANKAFYPGLDYSDVEKSTRKQNQYEFVGPFPFARIVDKKDLPTVNEV

Organism: NCBI:txid29920

Foldseek 3Di:
DDDPPPDPPQDPWDKAADDPDACVVLVDPVVVVVCQLLLHFAWKAFQDVVQHDRDPQWTKGWPDWDQDPPQWIWTKIWTAGNVVRGTIITIGDTGHPVVVCNGMDGDPVSDDDDDPLCVDDPPQDVVLVVVCCVPPNDDDDDDDDDDDDPVLAPVCCVVPVPDDCPVVVVPDDDRDDDDDPGSDPRNDPCDPVNDPDPPDD

Radius of gyration: 23.99 Å; Cα contacts (8 Å, |Δi|>4): 216; chains: 1; bounding box: 62×40×64 Å

Mean predicted aligned error: 14.34 Å

Secondary structure (DSSP, 8-state):
-PPP----------EEE--SS-GGGTTSHHHHHHHHHTT----EEES-TTTS--STTEEEEEEEEEE-STTEEEEEEEEEETTTTEEEEEEPPSEEHHHHHHHEEE-GGG--PPPTTTSS-----HHHHHHHHHHH----------PPPGGGSGGGGGG-TTS--HHHHHH--PPPP-----SSTT-----GGGS------

pLDDT: mean 75.76, std 18.78, range [34.38, 97.0]

Solvent-accessible surface area (backbone atoms only — not comparable to full-atom values): 12980 Å² total; per-residue (Å²): 133,87,75,77,78,79,74,87,68,80,66,82,72,56,73,42,79,70,80,77,86,63,65,61,62,73,71,30,69,66,45,49,49,50,25,61,56,68,72,45,67,64,51,26,32,42,68,31,66,92,80,41,69,64,47,94,54,37,41,33,33,84,71,50,76,42,83,54,62,97,79,16,32,32,42,30,27,34,44,31,31,71,84,73,75,46,66,33,33,39,42,52,63,74,34,43,65,72,59,49,59,61,35,39,40,57,36,77,91,57,57,75,79,76,53,82,73,65,68,53,85,84,80,73,52,72,70,39,51,52,53,46,38,75,75,75,46,88,82,90,79,88,87,74,93,80,84,78,62,70,84,78,38,69,91,40,44,87,81,43,80,91,59,87,53,67,67,54,53,74,68,58,74,88,64,81,90,73,86,83,87,56,75,51,86,72,63,67,82,79,50,82,86,76,51,83,83,79,77,87,126

=== Feature glossary ===
A reading guide for the features in this record.

Start from the sequence.

  · Sequence gives the chain of amino acids in standard one-letter code (A=alanine, C=cysteine, …, Y=tyrosine), read N→C. It is the only feature that is directly encoded by the gene; all structural features are derived from the folded form of this sequence.

Fold it, and you get atomic coordinates and the backbone conformation that goes with them.

  · Structure coordinates are given as an mmCIF _atom_site loop: one row per atom with element, residue name, chain id, sequence number, and x/y/z position in Å. Only the four main-chain atoms per residue are included here; side chains are omitted to keep the record compact.

  · Backbone dihedral angles. Every residue except chain termini has a φ (preceding-C → N → Cα → C) and a ψ (N → Cα → C → next-N). They are reported in degrees following the IUPAC sign convention. Secondary structure is essentially a statement about which (φ, ψ) basin each residue occupies.

  · Eight-state secondary structure (DSSP): H is the canonical α-helix, G the tighter 3₁₀-helix, I the wider π-helix; E/B are β-structure, T and S are turns and bends, and '-' is everything else. DSSP derives these from the pattern of main-chain N–H···O=C hydrogen bonds, not from the sequence.

  · SS3 is a coarse helix/strand/coil call (letters a/b/c) made by the P-SEA algorithm from inter-Cα distances and dihedrals. It is less detailed than DSSP but needs only Cα positions.

Summarize the fold with a handful of shape descriptors and a per-residue structural alphabet.

  · Radius of gyration (Rg) is the root-mean-square distance of Cα atoms from their centroid — a single number for overall size and compactness. A globular domain of N residues has Rg ≈ 2.2·N^0.38 Å; an extended or disordered chain has a much larger Rg. The Cα contact count is the number of residue pairs whose Cα atoms are within 8 Å and are more than four positions apart in sequence — a standard proxy for tertiary packing density. The bounding box is the smallest axis-aligned box enclosing all Cα atoms.

  · 3Di is Foldseek's structural alphabet. Each residue is assigned one of twenty discrete states based on how its Cα sits relative to its spatial (not sequential) neighbors. Aligning 3Di strings finds structural homologs roughly as well as full 3D superposition, but orders of magnitude faster.

  · Solvent-accessible surface area (SASA) is the area in Å² traced out by the centre of a 1.4 Å probe sphere (a water molecule) rolled over the protein's van der Waals surface (Shrake–Rupley / Lee–Richards construction). Buried residues have near-zero SASA; fully exposed residues can exceed 200 Å². The total SASA scales roughly with the number of surface residues.

Ask how reliable the model is.

  · For AlphaFold models, the B-factor field carries pLDDT — the model's own estimate of local accuracy on a 0–100 scale. Regions with pLDDT<50 should be treated as essentially unmodeled; they often correspond to intrinsically disordered segments.

  · For experimental (PDB) structures, the B-factor (temperature factor) quantifies the positional spread of each atom in the crystal — a combination of thermal vibration and static disorder — in units of Å². High B-factors mark flexible loops or poorly resolved regions; low B-factors mark the rigid, well-ordered core.

  · Predicted Aligned Error (PAE) is an AlphaFold confidence matrix: entry (i, j) is the expected error in the position of residue j, in ångströms, when the prediction is superimposed on the true structure at residue i. Low PAE within a block of residues means that block is internally rigid and well-predicted; high PAE between two blocks means their relative placement is uncertain even if each block individually is confident.

Place it in context: what it resembles, what it is annotated as, and how it looks.

  · Structural nearest neighbors (via Foldseek easy-search vs the PDB). Reported per hit: target PDB id, E-value, and alignment TM-score. A TM-score above ~0.5 is the conventional threshold for 'same fold'.

  · Functional annotations link the protein to curated databases. InterPro entries identify conserved domains and families by matching the sequence against member-database signatures (Pfam, PROSITE, CDD, …). Gene Ontology (GO) terms describe molecular function, biological process, and cellular component in a controlled vocabulary. CATH places the structure in a hierarchical fold classification (Class/Architecture/Topology/Homologous-superfamily). The organism is the source species.

  · The contact map is a binary N×N matrix image: pixel (i, j) is dark where Cα_i and Cα_j are within 8 Å and |i−j|>4. Because the |i−j|>4 filter removes local helical contacts, off-diagonal stripes parallel to the main diagonal indicate parallel β-sheets; stripes perpendicular to it indicate antiparallel β-sheets. The Ramachandran plot scatters every residue's (φ, ψ) pair against the sterically allowed regions. The PAE heatmap renders the predicted-aligned-error matrix.

  · Six rendered views show the 3D structure from the faces of a cube — i.e. along ±x, ±y, ±z. Rendering representation is drawn randomly per protein from cartoon (secondary-structure ribbons), sticks (backbone bonds), or molecular surface; coloring is either N→C rainbow (blue at the N-terminus through red at the C-terminus) or one color per chain.